Protein AF-A0AAD6KJC5-F1 (afdb_monomer_lite)

Radius of gyration: 27.55 Å; chains: 1; bounding box: 88×58×64 Å

Foldseek 3Di:
DPDDPPQVVLLVVLLVCLVVVPLDVVSLVSLLVNQDDPDPVVNVVSLVVQVVSLLVSVLVVLVVCLPPDLVVNLSNLVSSLSSCVSSVVPVSNLLSLLLSLLLLCLCCVVPVVSDDALVSLQVSLVVCVVVLVLVVSLVSLVVSLVRLVVVCVVPVDDDDPVVSVVSNVSSVVSNVSSVVSVVCPDPVNVVVVVVVVVVVVVVVVVVVDDDDDPPPVVVVVVVVVVVVVVVVVVVVVVVVVDDDDDDDDDPVCVVVVSVVVSSVSSVVSSCVSVVVVVVVVVVVPDDD

Organism: NCBI:txid889485

Structure (mmCIF, N/CA/C/O backbone):
data_AF-A0AAD6KJC5-F1
#
_entry.id   AF-A0AAD6KJC5-F1
#
loop_
_atom_site.group_PDB
_atom_site.id
_atom_site.type_symbol
_atom_site.label_atom_id
_atom_site.label_alt_id
_atom_site.label_comp_id
_atom_site.label_asym_id
_atom_site.label_entity_id
_atom_site.label_seq_id
_atom_site.pdbx_PDB_ins_code
_atom_site.Cartn_x
_atom_site.Cartn_y
_atom_site.Cartn_z
_atom_site.occupancy
_atom_site.B_iso_or_equiv
_atom_site.auth_seq_id
_atom_site.auth_comp_id
_atom_site.auth_asym_id
_atom_site.auth_atom_id
_atom_site.pdbx_PDB_model_num
ATOM 1 N N . MET A 1 1 ? -19.603 -17.326 31.327 1.00 36.34 1 MET A N 1
ATOM 2 C CA . MET A 1 1 ? -19.628 -15.862 31.530 1.00 36.34 1 MET A CA 1
ATOM 3 C C . MET A 1 1 ? -18.194 -15.392 31.780 1.00 36.34 1 MET A C 1
ATOM 5 O O . MET A 1 1 ? -17.791 -15.340 32.928 1.00 36.34 1 MET A O 1
ATOM 9 N N . ALA A 1 2 ? -17.387 -15.189 30.730 1.00 36.47 2 ALA A N 1
ATOM 10 C CA . ALA A 1 2 ? -15.992 -14.718 30.832 1.00 36.47 2 ALA A CA 1
ATOM 11 C C . ALA A 1 2 ? -15.474 -14.293 29.440 1.00 36.47 2 ALA A C 1
ATOM 13 O O . ALA A 1 2 ? -14.607 -14.944 28.875 1.00 36.47 2 ALA A O 1
ATOM 14 N N . GLY A 1 3 ? -16.097 -13.290 28.813 1.00 43.09 3 GLY A N 1
ATOM 15 C CA . GLY A 1 3 ? -15.740 -12.900 27.439 1.00 43.09 3 GLY A CA 1
ATOM 16 C C . GLY A 1 3 ? -15.732 -11.403 27.144 1.00 43.09 3 GLY A C 1
ATOM 17 O O . GLY A 1 3 ? -15.444 -11.034 26.013 1.00 43.09 3 GLY A O 1
ATOM 18 N N . GLU A 1 4 ? -16.045 -10.542 28.116 1.00 46.78 4 GLU A N 1
ATOM 19 C CA . GLU A 1 4 ? -16.241 -9.102 27.868 1.00 46.78 4 GLU A CA 1
ATOM 20 C C . GLU A 1 4 ? -15.144 -8.205 28.470 1.00 46.78 4 GLU A C 1
ATOM 22 O O . GLU A 1 4 ? -15.098 -7.018 28.168 1.00 46.78 4 GLU A O 1
ATOM 27 N N . THR A 1 5 ? -14.214 -8.742 29.269 1.00 51.62 5 THR A N 1
ATOM 28 C CA . THR A 1 5 ? -13.199 -7.938 29.983 1.00 51.62 5 THR A CA 1
ATOM 29 C C . THR A 1 5 ? -11.812 -7.902 29.327 1.00 51.62 5 THR A C 1
ATOM 31 O O . THR A 1 5 ? -10.994 -7.064 29.702 1.00 51.62 5 THR A O 1
ATOM 34 N N . GLU A 1 6 ? -11.518 -8.758 28.344 1.00 60.38 6 GLU A N 1
ATOM 35 C CA . GLU A 1 6 ? -10.166 -8.865 27.760 1.00 60.38 6 GLU A CA 1
ATOM 36 C C . GLU A 1 6 ? -9.879 -7.830 26.660 1.00 60.38 6 GLU A C 1
ATOM 38 O O . GLU A 1 6 ? -8.737 -7.390 26.498 1.00 60.38 6 GLU A O 1
ATOM 43 N N . THR A 1 7 ? -10.902 -7.384 25.927 1.00 67.38 7 THR A N 1
ATOM 44 C CA . THR A 1 7 ? -10.718 -6.517 24.752 1.00 67.38 7 THR A CA 1
ATOM 45 C C . THR A 1 7 ? -10.216 -5.105 25.089 1.00 67.38 7 THR A C 1
ATOM 47 O O . THR A 1 7 ? -9.280 -4.654 24.423 1.00 67.38 7 THR A O 1
ATOM 50 N N . PRO A 1 8 ? -10.695 -4.394 26.138 1.00 76.19 8 PRO A N 1
ATOM 51 C CA . PRO A 1 8 ? -10.215 -3.039 26.425 1.00 76.19 8 PRO A CA 1
ATOM 52 C C . PRO A 1 8 ? -8.765 -3.037 26.928 1.00 76.19 8 PRO A C 1
ATOM 54 O O . PRO A 1 8 ? -7.990 -2.125 26.619 1.00 76.19 8 PRO A O 1
ATOM 57 N N . HIS A 1 9 ? -8.374 -4.080 27.671 1.00 82.75 9 HIS A N 1
ATOM 58 C CA . HIS A 1 9 ? -7.018 -4.215 28.191 1.00 82.75 9 HIS A CA 1
ATOM 59 C C . HIS A 1 9 ? -6.004 -4.460 27.066 1.00 82.75 9 HIS A C 1
ATOM 61 O O . HIS A 1 9 ? -4.971 -3.788 27.028 1.00 82.75 9 HIS A O 1
ATOM 67 N N . GLN A 1 10 ? -6.323 -5.337 26.107 1.00 86.31 10 GLN A N 1
ATOM 68 C CA . GLN A 1 10 ? -5.461 -5.601 24.951 1.00 86.31 10 GLN A CA 1
ATOM 69 C C . GLN A 1 10 ? -5.308 -4.373 24.036 1.00 86.31 10 GLN A C 1
ATOM 71 O O . GLN A 1 10 ? -4.209 -4.121 23.541 1.00 86.31 10 GLN A O 1
ATOM 76 N N . ILE A 1 11 ? -6.358 -3.555 23.858 1.00 88.62 11 ILE A N 1
ATOM 77 C CA . ILE A 1 11 ? -6.269 -2.306 23.076 1.00 88.62 11 ILE A CA 1
ATOM 78 C C . ILE A 1 11 ? -5.303 -1.328 23.748 1.00 88.62 11 ILE A C 1
ATOM 80 O O . ILE A 1 11 ? -4.441 -0.749 23.083 1.00 88.62 11 ILE A O 1
ATOM 84 N N . SER A 1 12 ? -5.431 -1.146 25.066 1.00 91.12 12 SER A N 1
ATOM 85 C CA . SER A 1 12 ? -4.533 -0.285 25.843 1.00 91.12 12 SER A CA 1
ATOM 86 C C . SER A 1 12 ? -3.086 -0.784 25.783 1.00 91.12 12 SER A C 1
ATOM 88 O O . SER A 1 12 ? -2.164 -0.001 25.540 1.00 91.12 12 SER A O 1
ATOM 90 N N . LEU A 1 13 ? -2.892 -2.101 25.905 1.00 93.44 13 LEU A N 1
ATOM 91 C CA . LEU A 1 13 ? -1.585 -2.737 25.782 1.00 93.44 13 LEU A CA 1
ATOM 92 C C . LEU A 1 13 ? -0.967 -2.480 24.404 1.00 93.44 13 LEU A C 1
ATOM 94 O O . LEU A 1 13 ? 0.166 -2.008 24.334 1.00 93.44 13 LEU A O 1
ATOM 98 N N . PHE A 1 14 ? -1.707 -2.721 23.318 1.00 94.56 14 PHE A N 1
ATOM 99 C CA . PHE A 1 14 ? -1.227 -2.458 21.962 1.00 94.56 14 PHE A CA 1
ATOM 100 C C . PHE A 1 14 ? -0.828 -0.991 21.782 1.00 94.56 14 PHE A C 1
ATOM 102 O O . PHE A 1 14 ? 0.282 -0.702 21.337 1.00 94.56 14 PHE A O 1
ATOM 109 N N . ARG A 1 15 ? -1.693 -0.050 22.186 1.00 94.69 15 ARG A N 1
ATOM 110 C CA . ARG A 1 15 ? -1.398 1.390 22.103 1.00 94.69 15 ARG A CA 1
ATOM 111 C C . ARG A 1 15 ? -0.111 1.742 22.847 1.00 94.69 15 ARG A C 1
ATOM 113 O O . ARG A 1 15 ? 0.749 2.408 22.277 1.00 94.69 15 ARG A O 1
ATOM 120 N N . SER A 1 16 ? 0.056 1.228 24.064 1.00 95.25 16 SER A N 1
ATOM 121 C CA . SER A 1 16 ? 1.270 1.417 24.863 1.00 95.25 16 SER A CA 1
ATOM 122 C C . SER A 1 16 ? 2.527 0.894 24.156 1.00 95.25 16 SER A C 1
ATOM 124 O O . SER A 1 16 ? 3.545 1.587 24.119 1.00 95.25 16 SER A O 1
ATOM 126 N N . GLN A 1 17 ? 2.467 -0.278 23.512 1.00 95.44 17 GLN A N 1
ATOM 127 C CA . GLN A 1 17 ? 3.599 -0.824 22.748 1.00 95.44 17 GLN A CA 1
ATOM 128 C C . GLN A 1 17 ? 4.007 0.101 21.588 1.00 95.44 17 GLN A C 1
ATOM 130 O O . GLN A 1 17 ? 5.191 0.392 21.409 1.00 95.44 17 GLN A O 1
ATOM 135 N N . ILE A 1 18 ? 3.041 0.638 20.834 1.00 96.12 18 ILE A N 1
ATOM 136 C CA . ILE A 1 18 ? 3.337 1.557 19.722 1.00 96.12 18 ILE A CA 1
ATOM 137 C C . ILE A 1 18 ? 3.916 2.882 20.240 1.00 96.12 18 ILE A C 1
ATOM 139 O O . ILE A 1 18 ? 4.930 3.368 19.723 1.00 96.12 18 ILE A O 1
ATOM 143 N N . THR A 1 19 ? 3.324 3.449 21.294 1.00 93.94 19 THR A N 1
ATOM 144 C CA . THR A 1 19 ? 3.803 4.693 21.913 1.00 93.94 19 THR A CA 1
ATOM 145 C C . THR A 1 19 ? 5.211 4.532 22.494 1.00 93.94 19 THR A C 1
ATOM 147 O O . THR A 1 19 ? 6.042 5.423 22.355 1.00 93.94 19 THR A O 1
ATOM 150 N N . THR A 1 20 ? 5.537 3.361 23.043 1.00 94.06 20 THR A N 1
ATOM 151 C CA . THR A 1 20 ? 6.885 3.028 23.544 1.00 94.06 20 THR A CA 1
ATOM 152 C C . THR A 1 20 ? 7.853 2.541 22.459 1.00 94.06 20 THR A C 1
ATOM 154 O O . THR A 1 20 ? 8.971 2.128 22.767 1.00 94.06 20 THR A O 1
ATOM 157 N N . ARG A 1 21 ? 7.469 2.643 21.177 1.00 94.31 21 ARG A N 1
ATOM 158 C CA . ARG A 1 21 ? 8.300 2.331 19.998 1.00 94.31 21 ARG A CA 1
ATOM 159 C C . ARG A 1 21 ? 8.707 0.856 19.890 1.00 94.31 21 ARG A C 1
ATOM 161 O O . ARG A 1 21 ? 9.760 0.537 19.334 1.00 94.31 21 ARG A O 1
ATOM 168 N N . ARG A 1 22 ? 7.867 -0.052 20.391 1.00 94.62 22 ARG A N 1
ATOM 169 C CA . ARG A 1 22 ? 8.062 -1.503 20.291 1.00 94.62 22 ARG A CA 1
ATOM 170 C C . ARG A 1 22 ? 7.398 -2.054 19.030 1.00 94.62 22 ARG A C 1
ATOM 172 O O . ARG A 1 22 ? 6.215 -2.389 19.009 1.00 94.62 22 ARG A O 1
ATOM 179 N N . PHE A 1 23 ? 8.194 -2.125 17.966 1.00 94.94 23 PHE A N 1
ATOM 180 C CA . PHE A 1 23 ? 7.787 -2.581 16.633 1.00 94.94 23 PHE A CA 1
ATOM 181 C C . PHE A 1 23 ? 8.284 -4.009 16.369 1.00 94.94 23 PHE A C 1
ATOM 183 O O . PHE A 1 23 ? 9.282 -4.210 15.681 1.00 94.94 23 PHE A O 1
ATOM 190 N N . ASN A 1 24 ? 7.617 -4.996 16.957 1.00 94.12 24 ASN A N 1
ATOM 191 C CA . ASN A 1 24 ? 7.985 -6.412 16.894 1.00 94.12 24 ASN A CA 1
ATOM 192 C C . ASN A 1 24 ? 6.771 -7.298 16.572 1.00 94.12 24 ASN A C 1
ATOM 194 O O . ASN A 1 24 ? 5.644 -6.811 16.444 1.00 94.12 24 ASN A O 1
ATOM 198 N N . ASP A 1 25 ? 7.012 -8.597 16.404 1.00 94.56 25 ASP A N 1
ATOM 199 C CA . ASP A 1 25 ? 5.961 -9.561 16.075 1.00 94.56 25 ASP A CA 1
ATOM 200 C C . ASP A 1 25 ? 4.959 -9.737 17.219 1.00 94.56 25 ASP A C 1
ATOM 202 O O . ASP A 1 25 ? 3.771 -9.900 16.956 1.00 94.56 25 ASP A O 1
ATOM 206 N N . GLU A 1 26 ? 5.387 -9.598 18.475 1.00 94.62 26 GLU A N 1
ATOM 207 C CA . GLU A 1 26 ? 4.497 -9.652 19.638 1.00 94.62 26 GLU A CA 1
ATOM 208 C C . GLU A 1 26 ? 3.439 -8.539 19.584 1.00 94.62 26 GLU A C 1
ATOM 210 O O . GLU A 1 26 ? 2.253 -8.790 19.796 1.00 94.62 26 GLU A O 1
ATOM 215 N N . SER A 1 27 ? 3.830 -7.313 19.219 1.00 94.88 27 SER A N 1
ATOM 216 C CA . SER A 1 27 ? 2.882 -6.212 19.007 1.00 94.88 27 SER A CA 1
ATOM 217 C C . SER A 1 27 ? 1.885 -6.501 17.878 1.00 94.88 27 SER A C 1
ATOM 219 O O . SER A 1 27 ? 0.726 -6.097 17.969 1.00 94.88 27 SER A O 1
ATOM 221 N N . LEU A 1 28 ? 2.303 -7.201 16.816 1.00 95.50 28 LEU A N 1
ATOM 222 C CA . LEU A 1 28 ? 1.402 -7.599 15.729 1.00 95.50 28 LEU A CA 1
ATOM 223 C C . LEU A 1 28 ? 0.447 -8.715 16.157 1.00 95.50 28 LEU A C 1
ATOM 225 O O . LEU A 1 28 ? -0.724 -8.656 15.803 1.00 95.50 28 LEU A O 1
ATOM 229 N N . GLN A 1 29 ? 0.905 -9.675 16.958 1.00 93.94 29 GLN A N 1
ATOM 230 C CA . GLN A 1 29 ? 0.054 -10.735 17.504 1.00 93.94 29 GLN A CA 1
ATOM 231 C C . GLN A 1 29 ? -1.034 -10.175 18.425 1.00 93.94 29 GLN A C 1
ATOM 233 O O . GLN A 1 29 ? -2.182 -10.604 18.341 1.00 93.94 29 GLN A O 1
ATOM 238 N N . ILE A 1 30 ? -0.710 -9.166 19.246 1.00 92.56 30 ILE A N 1
ATOM 239 C CA . ILE A 1 30 ? -1.722 -8.447 20.038 1.00 92.56 30 ILE A CA 1
ATOM 240 C C . ILE A 1 30 ? -2.740 -7.782 19.104 1.00 92.56 30 ILE A C 1
ATOM 242 O O . ILE A 1 30 ? -3.941 -7.814 19.356 1.00 92.56 30 ILE A O 1
ATOM 246 N N . LEU A 1 31 ? -2.289 -7.183 17.999 1.00 93.12 31 LEU A N 1
ATOM 247 C CA . LEU A 1 31 ? -3.212 -6.601 17.031 1.00 93.12 31 LEU A CA 1
ATOM 248 C C . LEU A 1 31 ? -4.093 -7.661 16.352 1.00 93.12 31 LEU A C 1
ATOM 250 O O . LEU A 1 31 ? -5.271 -7.411 16.121 1.00 93.12 31 LEU A O 1
ATOM 254 N N . GLU A 1 32 ? -3.550 -8.831 16.033 1.00 91.50 32 GLU A N 1
ATOM 255 C CA . GLU A 1 32 ? -4.306 -9.948 15.462 1.00 91.50 32 GLU A CA 1
ATOM 256 C C . GLU A 1 32 ? -5.366 -10.469 16.437 1.00 91.50 32 GLU A C 1
ATOM 258 O O . GLU A 1 32 ? -6.521 -10.625 16.034 1.00 91.50 32 GLU A O 1
ATOM 263 N N . SER A 1 33 ? -5.021 -10.660 17.718 1.00 89.25 33 SER A N 1
ATOM 264 C CA . SER A 1 33 ? -5.976 -11.100 18.746 1.00 89.25 33 SER A CA 1
ATOM 265 C C . SER A 1 33 ? -7.108 -10.095 18.926 1.00 89.25 33 SER A C 1
ATOM 267 O O . SER A 1 33 ? -8.271 -10.483 19.035 1.00 89.25 33 SER A O 1
ATOM 269 N N . LEU A 1 34 ? -6.784 -8.801 18.850 1.00 86.38 34 LEU A N 1
ATOM 270 C CA . LEU A 1 34 ? -7.764 -7.724 18.882 1.00 86.38 34 LEU A CA 1
ATOM 271 C C . LEU A 1 34 ? -8.739 -7.751 17.717 1.00 86.38 34 LEU A C 1
ATOM 273 O O . LEU A 1 34 ? -9.760 -7.098 17.823 1.00 86.38 34 LEU A O 1
ATOM 277 N N . LEU A 1 35 ? -8.457 -8.431 16.605 1.00 83.94 35 LEU A N 1
ATOM 278 C CA . LEU A 1 35 ? -9.330 -8.437 15.427 1.00 83.94 35 LEU A CA 1
ATOM 279 C C . LEU A 1 35 ? -10.285 -9.641 15.390 1.00 83.94 35 LEU A C 1
ATOM 281 O O . LEU A 1 35 ? -11.159 -9.689 14.513 1.00 83.94 35 LEU A O 1
ATOM 285 N N . VAL A 1 36 ? -10.161 -10.567 16.348 1.00 81.12 36 VAL A N 1
ATOM 286 C CA . VAL A 1 36 ? -11.032 -11.736 16.524 1.00 81.12 36 VAL A CA 1
ATOM 287 C C . VAL A 1 36 ? -12.264 -11.332 17.340 1.00 81.12 36 VAL A C 1
ATOM 289 O O . VAL A 1 36 ? -12.280 -11.411 18.565 1.00 81.12 36 VAL A O 1
ATOM 292 N N . PHE A 1 37 ? -13.322 -10.889 16.659 1.00 69.25 37 PHE A N 1
ATOM 293 C CA . PHE A 1 37 ? -14.568 -10.459 17.303 1.00 69.25 37 PHE A CA 1
ATOM 294 C C . PHE A 1 37 ? -15.740 -11.387 16.995 1.00 69.25 37 PHE A C 1
ATOM 296 O O . PHE A 1 37 ? -15.844 -11.931 15.897 1.00 69.25 37 PHE A O 1
ATOM 303 N N . LYS A 1 38 ? -16.661 -11.501 17.960 1.00 64.81 38 LYS A N 1
ATOM 304 C CA . LYS A 1 38 ? -17.954 -12.184 17.786 1.00 64.81 38 LYS A CA 1
ATOM 305 C C . LYS A 1 38 ? -19.050 -11.262 17.242 1.00 64.81 38 LYS A C 1
ATOM 307 O O . LYS A 1 38 ? -19.949 -11.742 16.562 1.00 64.81 38 LYS A O 1
ATOM 312 N N . ASP A 1 39 ? -18.975 -9.961 17.529 1.00 79.50 39 ASP A N 1
ATOM 313 C CA . ASP A 1 39 ? -19.947 -8.957 17.090 1.00 79.50 39 ASP A CA 1
ATOM 314 C C . ASP A 1 39 ? -19.355 -8.033 16.011 1.00 79.50 39 ASP A C 1
ATOM 316 O O . ASP A 1 39 ? -18.264 -7.480 16.149 1.00 79.50 39 ASP A O 1
ATOM 320 N N . VAL A 1 40 ? -20.101 -7.859 14.920 1.00 76.19 40 VAL A N 1
ATOM 321 C CA . VAL A 1 40 ? -19.648 -7.131 13.724 1.00 76.19 40 VAL A CA 1
ATOM 322 C C . VAL A 1 40 ? -19.605 -5.619 13.965 1.00 76.19 40 VAL A C 1
ATOM 324 O O . VAL A 1 40 ? -18.763 -4.923 13.392 1.00 76.19 40 VAL A O 1
ATOM 327 N N . LYS A 1 41 ? -20.492 -5.085 14.815 1.00 79.50 41 LYS A N 1
ATOM 328 C CA . LYS A 1 41 ? -20.592 -3.637 15.046 1.00 79.50 41 LYS A CA 1
ATOM 329 C C . LYS A 1 41 ? -19.426 -3.126 15.894 1.00 79.50 41 LYS A C 1
ATOM 331 O O . LYS A 1 41 ? -18.733 -2.200 15.472 1.00 79.50 41 LYS A O 1
ATOM 336 N N . SER A 1 42 ? -19.163 -3.776 17.024 1.00 78.12 42 SER A N 1
ATOM 337 C CA . SER A 1 42 ? -18.003 -3.503 17.886 1.00 78.12 42 SER A CA 1
ATOM 338 C C . SER A 1 42 ? -16.670 -3.736 17.164 1.00 78.12 42 SER A C 1
ATOM 340 O O . SER A 1 42 ? -15.719 -2.975 17.361 1.00 78.12 42 SER A O 1
ATOM 342 N N . GLN A 1 43 ? -16.605 -4.715 16.253 1.00 81.00 43 GLN A N 1
ATOM 343 C CA . GLN A 1 43 ? -15.442 -4.923 15.388 1.00 81.00 43 GLN A CA 1
ATOM 344 C C . GLN A 1 43 ? -15.179 -3.731 14.462 1.00 81.00 43 GLN A C 1
ATOM 346 O O . GLN A 1 43 ? -14.034 -3.295 14.323 1.00 81.00 43 GLN A O 1
ATOM 351 N N . ALA A 1 44 ? -16.214 -3.224 13.789 1.00 84.12 44 ALA A N 1
ATOM 352 C CA . ALA A 1 44 ? -16.070 -2.114 12.853 1.00 84.12 44 ALA A CA 1
ATOM 353 C C . ALA A 1 44 ? -15.617 -0.827 13.561 1.00 84.12 44 ALA A C 1
ATOM 355 O O . ALA A 1 44 ? -14.732 -0.131 13.058 1.00 84.12 44 ALA A O 1
ATOM 356 N N . GLU A 1 45 ? -16.178 -0.550 14.739 1.00 86.38 45 GLU A N 1
ATOM 357 C CA . GLU A 1 45 ? -15.800 0.587 15.582 1.00 86.38 45 GLU A CA 1
ATOM 358 C C . GLU A 1 45 ? -14.347 0.468 16.058 1.00 86.38 45 GLU A C 1
ATOM 360 O O . GLU A 1 45 ? -13.530 1.346 15.778 1.00 86.38 45 GLU A O 1
ATOM 365 N N . THR A 1 46 ? -13.971 -0.681 16.628 1.00 85.75 46 THR A N 1
ATOM 366 C CA . THR A 1 46 ? -12.597 -0.911 17.101 1.00 85.75 46 THR A CA 1
ATOM 367 C C . THR A 1 46 ? -11.572 -0.804 15.969 1.00 85.75 46 THR A C 1
ATOM 369 O O . THR A 1 46 ? -10.512 -0.195 16.134 1.00 85.75 46 THR A O 1
ATOM 372 N N . ARG A 1 47 ? -11.878 -1.347 14.782 1.00 89.12 47 ARG A N 1
ATOM 373 C CA . ARG A 1 47 ? -11.017 -1.204 13.595 1.00 89.12 47 ARG A CA 1
ATOM 374 C C . ARG A 1 47 ? -10.868 0.251 13.172 1.00 89.12 47 ARG A C 1
ATOM 376 O O . ARG A 1 47 ? -9.764 0.657 12.814 1.00 89.12 47 ARG A O 1
ATOM 383 N N . SER A 1 48 ? -11.950 1.026 13.199 1.00 90.06 48 SER A N 1
ATOM 384 C CA . SER A 1 48 ? -11.916 2.454 12.872 1.00 90.06 48 SER A CA 1
ATOM 385 C C . SER A 1 48 ? -11.008 3.222 13.836 1.00 90.06 48 SER A C 1
ATOM 387 O O . SER A 1 48 ? -10.131 3.969 13.393 1.00 90.06 48 SER A O 1
ATOM 389 N N . ASP A 1 49 ? -11.142 2.968 15.136 1.00 90.75 49 ASP A N 1
ATOM 390 C CA . ASP A 1 49 ? -10.347 3.621 16.176 1.00 90.75 49 ASP A CA 1
ATOM 391 C C . ASP A 1 49 ? -8.862 3.265 16.083 1.00 90.75 49 ASP A C 1
ATOM 393 O O . ASP A 1 49 ? -7.995 4.141 16.132 1.00 90.75 49 ASP A O 1
ATOM 397 N N . LEU A 1 50 ? -8.545 1.979 15.903 1.00 92.50 50 LEU A N 1
ATOM 398 C CA . LEU A 1 50 ? -7.168 1.515 15.717 1.00 92.50 50 LEU A CA 1
ATOM 399 C C . LEU A 1 50 ? -6.554 2.078 14.434 1.00 92.50 50 LEU A C 1
ATOM 401 O O . LEU A 1 50 ? -5.392 2.485 14.430 1.00 92.50 50 LEU A O 1
ATOM 405 N N . LYS A 1 51 ? -7.333 2.157 13.353 1.00 93.00 51 LYS A N 1
ATOM 406 C CA . LYS A 1 51 ? -6.905 2.759 12.089 1.00 93.00 51 LYS A CA 1
ATOM 407 C C . LYS A 1 51 ? -6.560 4.235 12.262 1.00 93.00 51 LYS A C 1
ATOM 409 O O . LYS A 1 51 ? -5.515 4.671 11.778 1.00 93.00 51 LYS A O 1
ATOM 414 N N . GLN A 1 52 ? -7.407 5.002 12.946 1.00 92.12 52 GLN A N 1
ATOM 415 C CA . GLN 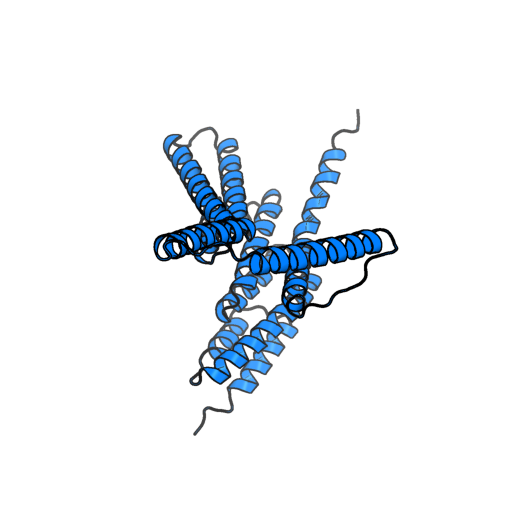A 1 52 ? -7.143 6.413 13.223 1.00 92.12 52 GLN A CA 1
ATOM 416 C C . GLN A 1 52 ? -5.905 6.585 14.107 1.00 92.12 52 GLN A C 1
ATOM 418 O O . GLN A 1 52 ? -5.031 7.388 13.776 1.00 92.12 52 GLN A O 1
ATOM 423 N N . PHE A 1 53 ? -5.797 5.790 15.173 1.00 94.06 53 PHE A N 1
ATOM 424 C CA . PHE A 1 53 ? -4.639 5.787 16.060 1.00 94.06 53 PHE A CA 1
ATOM 425 C C . PHE A 1 53 ? -3.339 5.507 15.296 1.00 94.06 53 PHE A C 1
ATOM 427 O O . PHE A 1 53 ? -2.420 6.317 15.349 1.00 94.06 53 PHE A O 1
ATOM 434 N N . LEU A 1 54 ? -3.267 4.420 14.520 1.00 94.50 54 LEU A N 1
ATOM 435 C CA . LEU A 1 54 ? -2.052 4.076 13.779 1.00 94.50 54 LEU A CA 1
ATOM 436 C C . LEU A 1 54 ? -1.692 5.118 12.723 1.00 94.50 54 LEU A C 1
ATOM 438 O O . LEU A 1 54 ? -0.514 5.422 12.550 1.00 94.50 54 LEU A O 1
ATOM 442 N N . ARG A 1 55 ? -2.674 5.690 12.017 1.00 92.50 55 ARG A N 1
ATOM 443 C CA . ARG A 1 55 ? -2.420 6.782 11.062 1.00 92.50 55 ARG A CA 1
ATOM 444 C C . ARG A 1 55 ? -1.794 7.994 11.744 1.00 92.50 55 ARG A C 1
ATOM 446 O O . ARG A 1 55 ? -0.869 8.577 11.190 1.00 92.50 55 ARG A O 1
ATOM 453 N N . PHE A 1 56 ? -2.282 8.359 12.926 1.00 90.50 56 PHE A N 1
ATOM 454 C CA . PHE A 1 56 ? -1.746 9.479 13.692 1.00 90.50 56 PHE A CA 1
ATOM 455 C C . PHE A 1 56 ? -0.352 9.168 14.250 1.00 90.50 56 PHE A C 1
ATOM 457 O O . PHE A 1 56 ? 0.601 9.902 13.996 1.00 90.50 56 PHE A O 1
ATOM 464 N N . GLU A 1 57 ? -0.212 8.044 14.946 1.00 91.94 57 GLU A N 1
ATOM 465 C CA . GLU A 1 57 ? 1.018 7.683 15.649 1.00 91.94 57 GLU A CA 1
ATOM 466 C C . GLU A 1 57 ? 2.169 7.405 14.673 1.00 91.94 57 GLU A C 1
ATOM 468 O O . GLU A 1 57 ? 3.300 7.844 14.889 1.00 91.94 57 GLU A O 1
ATOM 473 N N . SER A 1 58 ? 1.877 6.756 13.538 1.00 91.12 58 SER A N 1
ATOM 474 C CA . SER A 1 58 ? 2.877 6.522 12.491 1.00 91.12 58 SER A CA 1
ATOM 475 C C . SER A 1 58 ? 3.462 7.822 11.939 1.00 91.12 58 SER A C 1
ATOM 477 O O . SER A 1 58 ? 4.650 7.858 11.635 1.00 91.12 58 SER A O 1
ATOM 479 N N . LEU A 1 59 ? 2.696 8.919 11.875 1.00 86.94 59 LEU A N 1
ATOM 480 C CA . LEU A 1 59 ? 3.233 10.214 11.444 1.00 86.94 59 LEU A CA 1
ATOM 481 C C . LEU A 1 59 ? 4.280 10.768 12.405 1.00 86.94 59 LEU A C 1
ATOM 483 O O . LEU A 1 59 ? 5.318 11.240 11.937 1.00 86.94 59 LEU A O 1
ATOM 487 N N . SER A 1 60 ? 4.032 10.695 13.716 1.00 88.38 60 SER A N 1
ATOM 488 C CA . SER A 1 60 ? 5.021 11.098 14.728 1.00 88.38 60 SER A CA 1
ATOM 489 C C . SER A 1 60 ? 6.276 10.237 14.615 1.00 88.38 60 SER A C 1
ATOM 491 O O . SER A 1 60 ? 7.387 10.744 14.463 1.00 88.38 60 SER A O 1
ATOM 493 N N . ILE A 1 61 ? 6.092 8.917 14.566 1.00 90.19 61 ILE A N 1
ATOM 494 C CA . ILE A 1 61 ? 7.192 7.956 14.481 1.00 90.19 61 ILE A CA 1
ATOM 495 C C . ILE A 1 61 ? 8.031 8.198 13.229 1.00 90.19 61 ILE A C 1
ATOM 497 O O . ILE A 1 61 ? 9.257 8.247 13.301 1.00 90.19 61 ILE A O 1
ATOM 501 N N . PHE A 1 62 ? 7.403 8.391 12.071 1.00 86.69 62 PHE A N 1
ATOM 502 C CA . PHE A 1 62 ? 8.146 8.592 10.836 1.00 86.69 62 PHE A CA 1
ATOM 503 C C . PHE A 1 62 ? 8.988 9.880 10.869 1.00 86.69 62 PHE A C 1
ATOM 505 O O . PHE A 1 62 ? 10.087 9.899 10.311 1.00 86.69 62 PHE A O 1
ATOM 512 N N . GLN A 1 63 ? 8.558 10.917 11.594 1.00 84.94 63 GLN A N 1
ATOM 513 C CA . GLN A 1 63 ? 9.376 12.112 11.831 1.00 84.94 63 GLN A CA 1
ATOM 514 C C . GLN A 1 63 ? 10.576 11.832 12.747 1.00 84.94 63 GLN A C 1
ATOM 516 O O . GLN A 1 63 ? 11.687 12.288 12.463 1.00 84.94 63 GLN A O 1
ATOM 521 N N . GLU A 1 64 ? 10.379 11.046 13.804 1.00 87.81 64 GLU A N 1
ATOM 522 C CA . GLU A 1 64 ? 11.414 10.696 14.786 1.00 87.81 64 GLU A CA 1
ATOM 523 C C . GLU A 1 64 ? 12.518 9.812 14.190 1.00 87.81 64 GLU A C 1
ATOM 525 O O . GLU A 1 64 ? 13.706 9.992 14.467 1.00 87.81 64 GLU A O 1
ATOM 530 N N . ILE A 1 65 ? 12.160 8.866 13.318 1.00 85.88 65 ILE A N 1
ATOM 531 C CA . ILE A 1 65 ? 13.116 7.883 12.790 1.00 85.88 65 ILE A CA 1
ATOM 532 C C . ILE A 1 65 ? 14.056 8.460 11.726 1.00 85.88 65 ILE A C 1
ATOM 534 O O . ILE A 1 65 ? 14.871 7.721 11.174 1.00 85.88 65 ILE A O 1
ATOM 538 N N . LYS A 1 66 ? 13.995 9.766 11.428 1.00 81.75 66 LYS A N 1
ATOM 539 C CA . LYS A 1 66 ? 14.826 10.432 10.410 1.00 81.75 66 LYS A CA 1
ATOM 540 C C . LYS A 1 66 ? 16.320 10.131 10.572 1.00 81.75 66 LYS A C 1
ATOM 542 O O . LYS A 1 66 ? 17.007 9.954 9.564 1.00 81.75 66 LYS A O 1
ATOM 547 N N . TYR A 1 67 ? 16.804 10.020 11.806 1.00 82.19 67 TYR A N 1
ATOM 548 C CA . TYR A 1 67 ? 18.218 9.781 12.119 1.00 82.19 67 TYR A CA 1
ATOM 549 C C . TYR A 1 67 ? 18.565 8.305 12.379 1.00 82.19 67 TYR A C 1
ATOM 551 O O . TYR A 1 67 ? 19.722 7.988 12.626 1.00 82.19 67 TYR A O 1
ATOM 559 N N . LYS A 1 68 ? 17.594 7.386 12.283 1.00 89.44 68 LYS A N 1
ATOM 560 C CA . LYS A 1 68 ? 17.848 5.941 12.384 1.00 89.44 68 LYS A CA 1
ATOM 561 C C . LYS A 1 68 ? 18.558 5.391 11.143 1.00 89.44 68 LYS A C 1
ATOM 563 O O . LYS A 1 68 ? 18.532 6.003 10.063 1.00 89.44 68 LYS A O 1
ATOM 568 N N . THR A 1 69 ? 19.156 4.208 11.294 1.00 90.69 69 THR A N 1
ATOM 569 C CA . THR A 1 69 ? 19.808 3.492 10.188 1.00 90.69 69 THR A CA 1
ATOM 570 C C . THR A 1 69 ? 18.797 3.096 9.108 1.00 90.69 69 THR A C 1
ATOM 572 O O . THR A 1 69 ? 17.584 3.084 9.332 1.00 90.69 69 THR A O 1
ATOM 575 N N . VAL A 1 70 ? 19.291 2.774 7.909 1.00 89.56 70 VAL A N 1
ATOM 576 C CA . VAL A 1 70 ? 18.444 2.342 6.785 1.00 89.56 70 VAL A CA 1
ATOM 577 C C . VAL A 1 70 ? 17.641 1.087 7.149 1.00 89.56 70 VAL A C 1
ATOM 579 O O . VAL A 1 70 ? 16.424 1.082 6.982 1.00 89.56 70 VAL A O 1
ATOM 582 N N . TYR A 1 71 ? 18.289 0.083 7.743 1.00 91.69 71 TYR A N 1
ATOM 583 C CA . TYR A 1 71 ? 17.646 -1.157 8.189 1.00 91.69 71 TYR A CA 1
ATOM 584 C C . TYR A 1 71 ? 16.585 -0.929 9.268 1.00 91.69 71 TYR A C 1
ATOM 586 O O . TYR A 1 71 ? 15.490 -1.477 9.180 1.00 91.69 71 TYR A O 1
ATOM 594 N N . GLN A 1 72 ? 16.858 -0.061 10.247 1.00 92.25 72 GLN A N 1
ATOM 595 C CA . GLN A 1 72 ? 15.872 0.283 11.274 1.00 92.25 72 GLN A CA 1
ATOM 596 C C . GLN A 1 72 ? 14.650 0.980 10.672 1.00 92.25 72 GLN A C 1
ATOM 598 O O . GLN A 1 72 ? 13.521 0.650 11.022 1.00 92.25 72 GLN A O 1
ATOM 603 N N . LYS A 1 73 ? 14.848 1.918 9.737 1.00 92.12 73 LYS A N 1
ATOM 604 C CA . LYS A 1 73 ? 13.735 2.567 9.026 1.00 92.12 73 LYS A CA 1
ATOM 605 C C . LYS A 1 73 ? 12.891 1.550 8.263 1.00 92.12 73 LYS A C 1
ATOM 607 O O . LYS A 1 73 ? 11.669 1.609 8.335 1.00 92.12 73 LYS A O 1
ATOM 612 N N . LEU A 1 74 ? 13.536 0.613 7.568 1.00 92.88 74 LEU A N 1
ATOM 613 C CA . LEU A 1 74 ? 12.854 -0.436 6.811 1.00 92.88 74 LEU A CA 1
ATOM 614 C C . LEU A 1 74 ? 12.080 -1.403 7.707 1.00 92.88 74 LEU A C 1
ATOM 616 O O . LEU A 1 74 ? 10.934 -1.706 7.394 1.00 92.88 74 LEU A O 1
ATOM 620 N N . SER A 1 75 ? 12.652 -1.821 8.837 1.00 94.19 75 SER A N 1
ATOM 621 C CA . SER A 1 75 ? 11.967 -2.661 9.826 1.00 94.19 75 SER A CA 1
ATOM 622 C C . SER A 1 75 ? 10.712 -1.971 10.382 1.00 94.19 75 SER A C 1
ATOM 624 O O . SER A 1 75 ? 9.637 -2.568 10.408 1.00 94.19 75 SER A O 1
ATOM 626 N N . ILE A 1 76 ? 10.800 -0.677 10.712 1.00 94.38 76 ILE A N 1
ATOM 627 C CA . ILE A 1 76 ? 9.648 0.109 11.185 1.00 94.38 76 ILE A CA 1
ATOM 628 C C . ILE A 1 76 ? 8.587 0.253 10.084 1.00 94.38 76 ILE A C 1
ATOM 630 O O . ILE A 1 76 ? 7.401 0.056 10.340 1.00 94.38 76 ILE A O 1
ATOM 634 N N . LEU A 1 77 ? 8.988 0.549 8.842 1.00 93.50 77 LEU A N 1
ATOM 635 C CA . LEU A 1 77 ? 8.063 0.586 7.704 1.00 93.50 77 LEU A CA 1
ATOM 636 C C . LEU A 1 77 ? 7.366 -0.768 7.502 1.00 93.50 77 LEU A C 1
ATOM 638 O O . LEU A 1 77 ? 6.149 -0.804 7.334 1.00 93.50 77 LEU A O 1
ATOM 642 N N . GLN A 1 78 ? 8.109 -1.875 7.558 1.00 94.81 78 GLN A N 1
ATOM 643 C CA . GLN A 1 78 ? 7.574 -3.228 7.399 1.00 94.81 78 GLN A CA 1
ATOM 644 C C . GLN A 1 78 ? 6.571 -3.581 8.501 1.00 94.81 78 GLN A C 1
ATOM 646 O O . GLN A 1 78 ? 5.520 -4.156 8.205 1.00 94.81 78 GLN A O 1
ATOM 651 N N . PHE A 1 79 ? 6.855 -3.194 9.746 1.00 97.25 79 PHE A N 1
ATOM 652 C CA . PHE A 1 79 ? 5.918 -3.329 10.857 1.00 97.25 79 PHE A CA 1
ATOM 653 C C . PHE A 1 79 ? 4.592 -2.621 10.550 1.00 97.25 79 PHE A C 1
ATOM 655 O O . PHE A 1 79 ? 3.532 -3.245 10.596 1.00 97.25 79 PHE A O 1
ATOM 662 N N . PHE A 1 80 ? 4.635 -1.344 10.153 1.00 96.06 80 PHE A N 1
ATOM 663 C CA . PHE A 1 80 ? 3.413 -0.593 9.852 1.00 96.06 80 PHE A CA 1
ATOM 664 C C . PHE A 1 80 ? 2.676 -1.120 8.620 1.00 96.06 80 PHE A C 1
ATOM 666 O O . PHE A 1 80 ? 1.448 -1.154 8.622 1.00 96.06 80 PHE A O 1
ATOM 673 N N . VAL A 1 81 ? 3.389 -1.590 7.592 1.00 95.56 81 VAL A N 1
ATOM 674 C CA . VAL A 1 81 ? 2.772 -2.274 6.445 1.00 95.56 81 VAL A CA 1
ATOM 675 C C . VAL A 1 81 ? 1.934 -3.466 6.913 1.00 95.56 81 VAL A C 1
ATOM 677 O O . VAL A 1 81 ? 0.789 -3.607 6.481 1.00 95.56 81 VAL A O 1
ATOM 680 N N . ARG A 1 82 ? 2.477 -4.305 7.805 1.00 97.19 82 ARG A N 1
ATOM 681 C CA . ARG A 1 82 ? 1.754 -5.458 8.364 1.00 97.19 82 ARG A CA 1
ATOM 682 C C . ARG A 1 82 ? 0.586 -5.009 9.238 1.00 97.19 82 ARG A C 1
ATOM 684 O O . ARG A 1 82 ? -0.525 -5.481 9.029 1.00 97.19 82 ARG A O 1
ATOM 691 N N . ALA A 1 83 ? 0.792 -4.038 10.125 1.00 96.81 83 ALA A N 1
ATOM 692 C CA . ALA A 1 83 ? -0.263 -3.522 10.996 1.00 96.81 83 ALA A CA 1
ATOM 693 C C . ALA A 1 83 ? -1.456 -2.941 10.208 1.00 96.81 83 ALA A C 1
ATOM 695 O O . ALA A 1 83 ? -2.611 -3.266 10.485 1.00 96.81 83 ALA A O 1
ATOM 696 N N . PHE A 1 84 ? -1.201 -2.131 9.174 1.00 95.62 84 PHE A N 1
ATOM 697 C CA . PHE A 1 84 ? -2.270 -1.593 8.328 1.00 95.62 84 PHE A CA 1
ATOM 698 C C . PHE A 1 84 ? -2.945 -2.666 7.472 1.00 95.62 84 PHE A C 1
ATOM 700 O O . PHE A 1 84 ? -4.146 -2.559 7.224 1.00 95.62 84 PHE A O 1
ATOM 707 N N . ALA A 1 85 ? -2.215 -3.698 7.037 1.00 94.25 85 ALA A N 1
ATOM 708 C CA . ALA A 1 85 ? -2.819 -4.840 6.357 1.00 94.25 85 ALA A CA 1
ATOM 709 C C . ALA A 1 85 ? -3.800 -5.583 7.279 1.00 94.25 85 ALA A C 1
ATOM 711 O O . ALA A 1 85 ? -4.927 -5.843 6.866 1.00 94.25 85 ALA A O 1
ATOM 712 N N . LEU A 1 86 ? -3.408 -5.841 8.531 1.00 94.19 86 LEU A N 1
ATOM 713 C CA . LEU A 1 86 ? -4.236 -6.530 9.526 1.00 94.19 86 LEU A CA 1
ATOM 714 C C . LEU A 1 86 ? -5.541 -5.780 9.826 1.00 94.19 86 LEU A C 1
ATOM 716 O O . LEU A 1 86 ? -6.618 -6.371 9.814 1.00 94.19 86 LEU A O 1
ATOM 720 N N . ILE A 1 87 ? -5.476 -4.461 10.025 1.00 93.06 87 ILE A N 1
ATOM 721 C CA . ILE A 1 87 ? -6.669 -3.639 10.315 1.00 93.06 87 ILE A CA 1
ATOM 722 C C . ILE A 1 87 ? -7.524 -3.376 9.057 1.00 93.06 87 ILE A C 1
ATOM 724 O O . ILE A 1 87 ? -8.635 -2.851 9.152 1.00 93.06 87 ILE A O 1
ATOM 728 N N . GLY A 1 88 ? -7.049 -3.750 7.866 1.00 91.12 88 GLY A N 1
ATOM 729 C CA . GLY A 1 88 ? -7.759 -3.509 6.608 1.00 91.12 88 GLY A CA 1
ATOM 730 C C . GLY A 1 88 ? -7.672 -2.056 6.129 1.00 91.12 88 GLY A C 1
ATOM 731 O O . GLY A 1 88 ? -8.555 -1.558 5.429 1.00 91.12 88 GLY A O 1
ATOM 732 N N . ASP A 1 89 ? -6.613 -1.332 6.498 1.00 92.25 89 ASP A N 1
ATOM 733 C CA . ASP A 1 89 ? -6.318 -0.017 5.934 1.00 92.25 89 ASP A CA 1
ATOM 734 C C . ASP A 1 89 ? -5.478 -0.127 4.657 1.00 92.25 89 ASP A C 1
ATOM 736 O O . ASP A 1 89 ? -4.287 0.192 4.630 1.00 92.25 89 ASP A O 1
ATOM 740 N N . THR A 1 90 ? -6.129 -0.562 3.577 1.00 90.31 90 THR A N 1
ATOM 741 C CA . THR A 1 90 ? -5.501 -0.800 2.270 1.00 90.31 90 THR A CA 1
ATOM 742 C C . THR A 1 90 ? -4.728 0.414 1.751 1.00 90.31 90 THR A C 1
ATOM 744 O O . THR A 1 90 ? -3.628 0.256 1.230 1.00 90.31 90 THR A O 1
ATOM 747 N N . GLU A 1 91 ? -5.252 1.632 1.936 1.00 88.19 91 GLU A N 1
ATOM 748 C CA . GLU A 1 91 ? -4.599 2.859 1.462 1.00 88.19 91 GLU A CA 1
ATOM 749 C C . GLU A 1 91 ? -3.243 3.078 2.155 1.00 88.19 91 GLU A C 1
ATOM 751 O O . GLU A 1 91 ? -2.227 3.199 1.474 1.00 88.19 91 GLU A O 1
ATOM 756 N N . SER A 1 92 ? -3.207 3.068 3.494 1.00 90.06 92 SER A N 1
ATOM 757 C CA . SER A 1 92 ? -1.968 3.252 4.270 1.00 90.06 92 SER A CA 1
ATOM 758 C C . SER A 1 92 ? -0.992 2.083 4.099 1.00 90.06 92 SER A C 1
ATOM 760 O O . SER A 1 92 ? 0.221 2.278 4.081 1.00 90.06 92 SER A O 1
ATOM 762 N N . CYS A 1 93 ? -1.500 0.860 3.934 1.00 93.56 93 CYS A N 1
ATOM 763 C CA . CYS A 1 93 ? -0.671 -0.312 3.659 1.00 93.56 93 CYS A CA 1
ATOM 764 C C . CYS A 1 93 ? 0.063 -0.173 2.317 1.00 93.56 93 CYS A C 1
ATOM 766 O O . CYS A 1 93 ? 1.291 -0.277 2.258 1.00 93.56 93 CYS A O 1
ATOM 768 N N . LEU A 1 94 ? -0.673 0.109 1.237 1.00 90.00 94 LEU A N 1
ATOM 769 C CA . LEU A 1 94 ? -0.096 0.290 -0.096 1.00 90.00 94 LEU A CA 1
ATOM 770 C C . LEU A 1 94 ? 0.822 1.518 -0.149 1.00 90.00 94 LEU A C 1
ATOM 772 O O . LEU A 1 94 ? 1.852 1.473 -0.820 1.00 90.00 94 LEU A O 1
ATOM 776 N N . ALA A 1 95 ? 0.506 2.568 0.616 1.00 88.25 95 ALA A N 1
ATOM 777 C CA . ALA A 1 95 ? 1.371 3.728 0.806 1.00 88.25 95 ALA A CA 1
ATOM 778 C C . ALA A 1 95 ? 2.774 3.359 1.239 1.00 88.25 95 ALA A C 1
ATOM 780 O O . ALA A 1 95 ? 3.764 3.703 0.594 1.00 88.25 95 ALA A O 1
ATOM 781 N N . LEU A 1 96 ? 2.841 2.641 2.352 1.00 91.81 96 LEU A N 1
ATOM 782 C CA . LEU A 1 96 ? 4.098 2.322 2.988 1.00 91.81 96 LEU A CA 1
ATOM 783 C C . LEU A 1 96 ? 4.862 1.271 2.204 1.00 91.81 96 LEU A C 1
ATOM 785 O O . LEU A 1 96 ? 6.083 1.354 2.141 1.00 91.81 96 LEU A O 1
ATOM 789 N N . LYS A 1 97 ? 4.167 0.341 1.537 1.00 93.69 97 LYS A N 1
ATOM 790 C CA . LYS A 1 97 ? 4.803 -0.577 0.584 1.00 93.69 97 LYS A CA 1
ATOM 791 C C . LYS A 1 97 ? 5.488 0.187 -0.548 1.00 93.69 97 LYS A C 1
ATOM 793 O O . LYS A 1 97 ? 6.657 -0.071 -0.821 1.00 93.69 97 LYS A O 1
ATOM 798 N N . TYR A 1 98 ? 4.798 1.148 -1.165 1.00 91.31 98 TYR A N 1
ATOM 799 C CA . TYR A 1 98 ? 5.377 1.969 -2.230 1.00 91.31 98 TYR A CA 1
ATOM 800 C C . TYR A 1 98 ? 6.598 2.759 -1.744 1.00 91.31 98 TYR A C 1
ATOM 802 O O . TYR A 1 98 ? 7.648 2.740 -2.383 1.00 91.31 98 TYR A O 1
ATOM 810 N N . GLU A 1 99 ? 6.485 3.414 -0.590 1.00 87.94 99 GLU A N 1
ATOM 811 C CA . GLU A 1 99 ? 7.570 4.220 -0.025 1.00 87.94 99 GLU A CA 1
ATOM 812 C C . GLU A 1 99 ? 8.758 3.366 0.445 1.00 87.94 99 GLU A C 1
ATOM 814 O O . GLU A 1 99 ? 9.903 3.762 0.248 1.00 87.94 99 GLU A O 1
ATOM 819 N N . ALA A 1 100 ? 8.528 2.163 0.979 1.00 91.81 100 ALA A N 1
ATOM 820 C CA . ALA A 1 100 ? 9.597 1.225 1.320 1.00 91.81 100 ALA A CA 1
ATOM 821 C C . ALA A 1 100 ? 10.355 0.738 0.073 1.00 91.81 100 ALA A C 1
ATOM 823 O O . ALA A 1 100 ? 11.587 0.690 0.090 1.00 91.81 100 ALA A O 1
ATOM 824 N N . LEU A 1 101 ? 9.640 0.430 -1.018 1.00 92.62 101 LEU A N 1
ATOM 825 C CA . LEU A 1 101 ? 10.253 0.073 -2.302 1.00 92.62 101 LEU A CA 1
ATOM 826 C C . LEU A 1 101 ? 11.055 1.247 -2.878 1.00 92.62 101 LEU A C 1
ATOM 828 O O . LEU A 1 101 ? 12.196 1.064 -3.293 1.00 92.62 101 LEU A O 1
ATOM 832 N N . LEU A 1 102 ? 10.512 2.468 -2.847 1.00 90.12 102 LEU A N 1
ATOM 833 C CA . LEU A 1 102 ? 11.246 3.665 -3.267 1.00 90.12 102 LEU A CA 1
ATOM 834 C C . LEU A 1 102 ? 12.498 3.901 -2.421 1.00 90.12 102 LEU A C 1
ATOM 836 O O . LEU A 1 102 ? 13.556 4.217 -2.960 1.00 90.12 102 LEU A O 1
ATOM 840 N N . PHE A 1 103 ? 12.386 3.771 -1.101 1.00 88.31 103 PHE A N 1
ATOM 841 C CA . PHE A 1 103 ? 13.501 4.002 -0.193 1.00 88.31 103 PHE A CA 1
ATOM 842 C C . PHE A 1 103 ? 14.632 2.997 -0.434 1.00 88.31 103 PHE A C 1
ATOM 844 O O . PHE A 1 103 ? 15.793 3.399 -0.505 1.00 88.31 103 PHE A O 1
ATOM 851 N N . ARG A 1 104 ? 14.295 1.718 -0.645 1.00 91.81 104 ARG A N 1
ATOM 852 C CA . ARG A 1 104 ? 15.244 0.673 -1.053 1.00 91.81 104 ARG A CA 1
ATOM 853 C C . ARG A 1 104 ? 15.884 0.961 -2.414 1.00 91.81 104 ARG A C 1
ATOM 855 O O . ARG A 1 104 ? 17.105 0.980 -2.488 1.00 91.81 104 ARG A O 1
ATOM 862 N N . ASP A 1 105 ? 15.098 1.297 -3.442 1.00 87.88 105 ASP A N 1
ATOM 863 C CA . ASP A 1 105 ? 15.587 1.655 -4.795 1.00 87.88 105 ASP A CA 1
ATOM 864 C C . ASP A 1 105 ? 16.558 2.851 -4.767 1.00 87.88 105 ASP A C 1
ATOM 866 O O . ASP A 1 105 ? 17.529 2.911 -5.514 1.00 87.88 105 ASP A O 1
ATOM 870 N N . VAL A 1 106 ? 16.338 3.814 -3.867 1.00 86.88 106 VAL A N 1
ATOM 871 C CA . VAL A 1 106 ? 17.262 4.943 -3.683 1.00 86.88 106 VAL A CA 1
ATOM 872 C C . VAL A 1 106 ? 18.531 4.526 -2.938 1.00 86.88 106 VAL A C 1
ATOM 874 O O . VAL A 1 106 ? 19.606 5.045 -3.231 1.00 86.88 106 VAL A O 1
ATOM 877 N N . LYS A 1 107 ? 18.427 3.630 -1.952 1.00 88.25 107 LYS A N 1
ATOM 878 C CA . LYS A 1 107 ? 19.563 3.195 -1.125 1.00 88.25 107 LYS A CA 1
ATOM 879 C C . LYS A 1 107 ? 20.381 2.066 -1.738 1.00 88.25 107 LYS A C 1
ATOM 881 O O . LYS A 1 107 ? 21.527 1.884 -1.327 1.00 88.25 107 LYS A O 1
ATOM 886 N N . SER A 1 108 ? 19.862 1.395 -2.760 1.00 86.69 108 SER A N 1
ATOM 887 C CA . SER A 1 108 ? 20.574 0.336 -3.468 1.00 86.69 108 SER A CA 1
ATOM 888 C C . SER A 1 108 ? 21.859 0.818 -4.142 1.00 86.69 108 SER A C 1
ATOM 890 O O . SER A 1 108 ? 22.763 0.026 -4.360 1.00 86.69 108 SER A O 1
ATOM 892 N N . THR A 1 109 ? 21.991 2.121 -4.423 1.00 83.75 109 THR A N 1
ATOM 893 C CA . THR A 1 109 ? 23.238 2.692 -4.962 1.00 83.75 109 THR A CA 1
ATOM 894 C C . THR A 1 109 ? 24.398 2.646 -3.970 1.00 83.75 109 THR A C 1
ATOM 896 O O . THR A 1 109 ? 25.547 2.701 -4.387 1.00 83.75 109 THR A O 1
ATOM 899 N N . SER A 1 110 ? 24.106 2.621 -2.666 1.00 85.62 110 SER A N 1
ATOM 900 C CA . SER A 1 110 ? 25.109 2.536 -1.595 1.00 85.62 110 SER A CA 1
ATOM 901 C C . SER A 1 110 ? 25.215 1.142 -0.977 1.00 85.62 110 SER A C 1
ATOM 903 O O . SER A 1 110 ? 26.227 0.838 -0.360 1.00 85.62 110 SER A O 1
ATOM 905 N N . ASP A 1 111 ? 24.173 0.320 -1.103 1.00 86.81 111 ASP A N 1
ATOM 906 C CA . ASP A 1 111 ? 24.094 -1.004 -0.490 1.00 86.81 111 ASP A CA 1
ATOM 907 C C . ASP A 1 111 ? 23.284 -1.947 -1.388 1.00 86.81 111 ASP A C 1
ATOM 909 O O . ASP A 1 111 ? 22.056 -1.863 -1.461 1.00 86.81 111 ASP A O 1
ATOM 913 N N . GLN A 1 112 ? 23.978 -2.861 -2.066 1.00 87.25 112 GLN A N 1
ATOM 914 C CA . GLN A 1 112 ? 23.372 -3.773 -3.036 1.00 87.25 112 GLN A CA 1
ATOM 915 C C . GLN A 1 112 ? 22.344 -4.725 -2.403 1.00 87.25 112 GLN A C 1
ATOM 917 O O . GLN A 1 112 ? 21.435 -5.179 -3.096 1.00 87.25 112 GLN A O 1
ATOM 922 N N . SER A 1 113 ? 22.420 -4.994 -1.094 1.00 88.75 113 SER A N 1
ATOM 923 C CA . SER A 1 113 ? 21.426 -5.828 -0.398 1.00 88.75 113 SER A CA 1
ATOM 924 C C . SER A 1 113 ? 20.021 -5.208 -0.407 1.00 88.75 113 SER A C 1
ATOM 926 O O . SER A 1 113 ? 19.017 -5.907 -0.274 1.00 88.75 113 SER A O 1
ATOM 928 N N . LEU A 1 114 ? 19.934 -3.892 -0.625 1.00 90.44 114 LEU A N 1
ATOM 929 C CA . LEU A 1 114 ? 18.684 -3.143 -0.718 1.00 90.44 114 LEU A CA 1
ATOM 930 C C . LEU A 1 114 ? 18.137 -3.075 -2.144 1.00 90.44 114 LEU A C 1
ATOM 932 O O . LEU A 1 114 ? 17.149 -2.381 -2.376 1.00 90.44 114 LEU A O 1
ATOM 936 N N . HIS A 1 115 ? 18.753 -3.775 -3.097 1.00 91.19 115 HIS A N 1
ATOM 937 C CA . HIS A 1 115 ? 18.294 -3.832 -4.477 1.00 91.19 115 HIS A CA 1
ATOM 938 C C . HIS A 1 115 ? 16.807 -4.204 -4.563 1.00 91.19 115 HIS A C 1
ATOM 940 O O . HIS A 1 115 ? 16.343 -5.125 -3.890 1.00 91.19 115 HIS A O 1
ATOM 946 N N . VAL A 1 116 ? 16.060 -3.473 -5.396 1.00 92.06 116 VAL A N 1
ATOM 947 C CA . VAL A 1 116 ? 14.645 -3.738 -5.685 1.00 92.06 116 VAL A CA 1
ATOM 948 C C . VAL A 1 116 ? 14.535 -4.237 -7.112 1.00 92.06 116 VAL A C 1
ATOM 950 O O . VAL A 1 116 ? 14.811 -3.506 -8.066 1.00 92.06 116 VAL A O 1
ATOM 953 N N . SER A 1 117 ? 14.125 -5.492 -7.258 1.00 92.25 117 SER A N 1
ATOM 954 C CA . SER A 1 117 ? 13.970 -6.117 -8.566 1.00 92.25 117 SER A CA 1
ATOM 955 C C . SER A 1 117 ? 12.790 -5.535 -9.353 1.00 92.25 117 SER A C 1
ATOM 957 O O . SER A 1 117 ? 11.828 -5.003 -8.793 1.00 92.25 117 SER A O 1
ATOM 959 N N . TYR A 1 118 ? 12.829 -5.678 -10.681 1.00 93.38 118 TYR A N 1
ATOM 960 C CA . TYR A 1 118 ? 11.681 -5.327 -11.520 1.00 93.38 118 TYR A CA 1
ATOM 961 C C . TYR A 1 118 ? 10.442 -6.175 -11.175 1.00 93.38 118 TYR A C 1
ATOM 963 O O . TYR A 1 118 ? 9.328 -5.663 -11.242 1.00 93.38 118 TYR A O 1
ATOM 971 N N . LEU A 1 119 ? 10.633 -7.439 -10.764 1.00 93.94 119 LEU A N 1
ATOM 972 C CA . LEU A 1 119 ? 9.557 -8.346 -10.353 1.00 93.94 119 LEU A CA 1
ATOM 973 C C . LEU A 1 119 ? 8.843 -7.847 -9.097 1.00 93.94 119 LEU A C 1
ATOM 975 O O . LEU A 1 119 ? 7.618 -7.884 -9.041 1.00 93.94 119 LEU A O 1
ATOM 979 N N . GLU A 1 120 ? 9.578 -7.329 -8.110 1.00 95.50 120 GLU A N 1
ATOM 980 C CA . GLU A 1 120 ? 8.971 -6.712 -6.923 1.00 95.50 120 GLU A CA 1
ATOM 981 C C . GLU A 1 120 ? 8.075 -5.527 -7.304 1.00 95.50 120 GLU A C 1
ATOM 983 O O . GLU A 1 120 ? 6.934 -5.441 -6.843 1.00 95.50 120 GLU A O 1
ATOM 988 N N . TRP A 1 121 ? 8.551 -4.647 -8.191 1.00 96.00 121 TRP A N 1
ATOM 989 C CA . TRP A 1 121 ? 7.753 -3.530 -8.699 1.00 96.00 121 TRP A CA 1
ATOM 990 C C . TRP A 1 121 ? 6.544 -3.987 -9.518 1.00 96.00 121 TRP A C 1
ATOM 992 O O . TRP A 1 121 ? 5.465 -3.412 -9.377 1.00 96.00 121 TRP A O 1
ATOM 1002 N N . LEU A 1 122 ? 6.703 -5.022 -10.345 1.00 95.44 122 LEU A N 1
ATOM 1003 C CA . LEU A 1 122 ? 5.642 -5.556 -11.194 1.00 95.44 122 LEU A CA 1
ATOM 1004 C C . LEU A 1 122 ? 4.535 -6.225 -10.368 1.00 95.44 122 LEU A C 1
ATOM 1006 O O . LEU A 1 122 ? 3.357 -5.921 -10.557 1.00 95.44 122 LEU A O 1
ATOM 1010 N N . ASN A 1 123 ? 4.906 -7.060 -9.396 1.00 96.38 123 ASN A N 1
ATOM 1011 C CA . ASN A 1 123 ? 3.969 -7.679 -8.456 1.00 96.38 123 ASN A CA 1
ATOM 1012 C C . ASN A 1 123 ? 3.217 -6.618 -7.647 1.00 96.38 123 ASN A C 1
ATOM 1014 O O . ASN A 1 123 ? 2.004 -6.714 -7.444 1.00 96.38 123 ASN A O 1
ATOM 1018 N N . PHE A 1 124 ? 3.919 -5.567 -7.218 1.00 95.81 124 PHE A N 1
ATOM 1019 C CA . PHE A 1 124 ? 3.289 -4.447 -6.532 1.00 95.81 124 PHE A CA 1
ATOM 1020 C C . PHE A 1 124 ? 2.321 -3.677 -7.444 1.00 95.81 124 PHE A C 1
ATOM 1022 O O . PHE A 1 124 ? 1.218 -3.336 -7.016 1.00 95.81 124 PHE A O 1
ATOM 1029 N N . ALA A 1 125 ? 2.685 -3.446 -8.708 1.00 95.69 125 ALA A N 1
ATOM 1030 C CA . ALA A 1 125 ? 1.828 -2.789 -9.691 1.00 95.69 125 ALA A CA 1
ATOM 1031 C C . ALA A 1 125 ? 0.548 -3.587 -9.985 1.00 95.69 125 ALA A C 1
ATOM 1033 O O . ALA A 1 125 ? -0.527 -2.993 -10.069 1.00 95.69 125 ALA A O 1
ATOM 1034 N N . GLN A 1 126 ? 0.648 -4.914 -10.104 1.00 95.62 126 GLN A N 1
ATOM 1035 C CA . GLN A 1 126 ? -0.513 -5.784 -10.301 1.00 95.62 126 GLN A CA 1
ATOM 1036 C C . GLN A 1 126 ? -1.456 -5.705 -9.094 1.00 95.62 126 GLN A C 1
ATOM 1038 O O . GLN A 1 126 ? -2.638 -5.430 -9.270 1.00 95.62 126 GLN A O 1
ATOM 1043 N N . ASN A 1 127 ? -0.922 -5.792 -7.870 1.00 93.75 127 ASN A N 1
ATOM 1044 C CA . ASN A 1 127 ? -1.719 -5.632 -6.651 1.00 93.75 127 ASN A CA 1
ATOM 1045 C C . ASN A 1 127 ? -2.415 -4.257 -6.592 1.00 93.75 127 ASN A C 1
ATOM 1047 O O . ASN A 1 127 ? -3.605 -4.164 -6.308 1.00 93.75 127 ASN A O 1
ATOM 1051 N N . LEU A 1 128 ? -1.710 -3.170 -6.928 1.00 91.25 128 LEU A N 1
ATOM 1052 C CA . LEU A 1 128 ? -2.317 -1.836 -7.007 1.00 91.25 128 LEU A CA 1
ATOM 1053 C C . LEU A 1 128 ? -3.464 -1.773 -8.021 1.00 91.25 128 LEU A C 1
ATOM 1055 O O . LEU A 1 128 ? -4.462 -1.099 -7.762 1.00 91.25 128 LEU A O 1
ATOM 1059 N N . LEU A 1 129 ? -3.318 -2.441 -9.167 1.00 91.38 129 LEU A N 1
ATOM 1060 C CA . LEU A 1 129 ? -4.351 -2.506 -10.195 1.00 91.38 129 LEU A CA 1
ATOM 1061 C C . LEU A 1 129 ? -5.584 -3.251 -9.680 1.00 91.38 129 LEU A C 1
ATOM 1063 O O . LEU A 1 129 ? -6.688 -2.723 -9.808 1.00 91.38 129 LEU A O 1
ATOM 1067 N N . ASP A 1 130 ? -5.390 -4.406 -9.045 1.00 92.12 130 ASP A N 1
ATOM 1068 C CA . ASP A 1 130 ? -6.470 -5.220 -8.472 1.00 92.12 130 ASP A CA 1
ATOM 1069 C C . ASP A 1 130 ? -7.233 -4.459 -7.372 1.00 92.12 130 ASP A C 1
ATOM 1071 O O . ASP A 1 130 ? -8.443 -4.604 -7.219 1.00 92.12 130 ASP A O 1
ATOM 1075 N N . GLN A 1 131 ? -6.536 -3.577 -6.649 1.00 88.75 131 GLN A N 1
ATOM 1076 C CA . GLN A 1 131 ? -7.095 -2.713 -5.603 1.00 88.75 131 GLN A CA 1
ATOM 1077 C C . GLN A 1 131 ? -7.644 -1.368 -6.133 1.00 88.75 131 GLN A C 1
ATOM 1079 O O . GLN A 1 131 ? -8.097 -0.532 -5.351 1.00 88.75 131 GLN A O 1
ATOM 1084 N N . GLY A 1 132 ? -7.597 -1.117 -7.446 1.00 87.94 132 GLY A N 1
ATOM 1085 C CA . GLY A 1 132 ? -8.151 0.088 -8.077 1.00 87.94 132 GLY A CA 1
ATOM 1086 C C . GLY A 1 132 ? -7.272 1.348 -8.023 1.00 87.94 132 GLY A C 1
ATOM 1087 O O . GLY A 1 132 ? -7.712 2.432 -8.411 1.00 87.94 132 GLY A O 1
ATOM 1088 N N . PHE A 1 133 ? -6.015 1.248 -7.581 1.00 87.06 133 PHE A N 1
ATOM 1089 C CA . PHE A 1 133 ? -5.066 2.367 -7.481 1.00 87.06 133 PHE A CA 1
ATOM 1090 C C . PHE A 1 133 ? -4.300 2.593 -8.795 1.00 87.06 133 PHE A C 1
ATOM 1092 O O . PHE A 1 133 ? -3.068 2.598 -8.845 1.00 87.06 133 PHE A O 1
ATOM 1099 N N . TYR A 1 134 ? -5.038 2.820 -9.882 1.00 88.31 134 TYR A N 1
ATOM 1100 C CA . TYR A 1 134 ? -4.521 2.801 -11.256 1.00 88.31 134 TYR A CA 1
ATOM 1101 C C . TYR A 1 134 ? -3.378 3.793 -11.545 1.00 88.31 134 TYR A C 1
ATOM 1103 O O . TYR A 1 134 ? -2.403 3.450 -12.219 1.00 88.31 134 TYR A O 1
ATOM 1111 N N . SER A 1 135 ? -3.446 5.018 -11.014 1.00 85.75 135 SER A N 1
ATOM 1112 C CA . SER A 1 135 ? -2.396 6.024 -11.240 1.00 85.75 135 SER A CA 1
ATOM 1113 C C . SER A 1 135 ? -1.072 5.637 -10.579 1.00 85.75 135 SER A C 1
ATOM 1115 O O . SER A 1 135 ? -0.006 5.890 -11.132 1.00 85.75 135 SER A O 1
ATOM 1117 N N . ILE A 1 136 ? -1.136 5.003 -9.405 1.00 86.06 136 ILE A N 1
ATOM 1118 C CA . ILE A 1 136 ? 0.052 4.516 -8.695 1.00 86.06 136 ILE A CA 1
ATOM 1119 C C . ILE A 1 136 ? 0.563 3.240 -9.375 1.00 86.06 136 ILE A C 1
ATOM 1121 O O . ILE A 1 136 ? 1.768 3.097 -9.558 1.00 86.06 136 ILE A O 1
ATOM 1125 N N . ALA A 1 137 ? -0.332 2.356 -9.835 1.00 89.94 137 ALA A N 1
ATOM 1126 C CA . ALA A 1 137 ? 0.042 1.164 -10.601 1.00 89.94 137 ALA A CA 1
ATOM 1127 C C . ALA A 1 137 ? 0.841 1.534 -11.863 1.00 89.94 137 ALA A C 1
ATOM 1129 O O . ALA A 1 137 ? 1.856 0.909 -12.161 1.00 89.94 137 ALA A O 1
ATOM 1130 N N . THR A 1 138 ? 0.440 2.610 -12.549 1.00 90.06 138 THR A N 1
ATOM 1131 C CA . THR A 1 138 ? 1.176 3.175 -13.694 1.00 90.06 138 THR A CA 1
ATOM 1132 C C . THR A 1 138 ? 2.609 3.563 -13.305 1.00 90.06 138 THR A C 1
ATOM 1134 O O . THR A 1 138 ? 3.553 3.170 -13.986 1.00 90.06 138 THR A O 1
ATOM 1137 N N . GLN A 1 139 ? 2.791 4.269 -12.182 1.00 90.62 139 GLN A N 1
ATOM 1138 C CA . GLN A 1 139 ? 4.121 4.663 -11.690 1.00 90.62 139 GLN A CA 1
ATOM 1139 C C . GLN A 1 139 ? 4.973 3.453 -11.282 1.00 90.62 139 GLN A C 1
ATOM 1141 O O . GLN A 1 139 ? 6.168 3.411 -11.565 1.00 90.62 139 GLN A O 1
ATOM 1146 N N . ALA A 1 140 ? 4.369 2.447 -10.648 1.00 92.50 140 ALA A N 1
ATOM 1147 C CA . ALA A 1 140 ? 5.057 1.210 -10.291 1.00 92.50 140 ALA A CA 1
ATOM 1148 C C . ALA A 1 140 ? 5.515 0.429 -11.540 1.00 92.50 140 ALA A C 1
ATOM 1150 O O . ALA A 1 140 ? 6.628 -0.091 -11.553 1.00 92.50 140 ALA A O 1
ATOM 1151 N N . CYS A 1 141 ? 4.727 0.424 -12.624 1.00 95.06 141 CYS A N 1
ATOM 1152 C CA . CYS A 1 141 ? 5.151 -0.147 -13.910 1.00 95.06 141 CYS A CA 1
ATOM 1153 C C . CYS A 1 141 ? 6.349 0.607 -14.512 1.00 95.06 141 CYS A C 1
ATOM 1155 O O . CYS A 1 141 ? 7.266 -0.012 -15.045 1.00 95.06 141 CYS A O 1
ATOM 1157 N N . GLU A 1 142 ? 6.374 1.939 -14.413 1.00 93.56 142 GLU A N 1
ATOM 1158 C CA . GLU A 1 142 ? 7.520 2.745 -14.864 1.00 93.56 142 GLU A CA 1
ATOM 1159 C C . GLU A 1 142 ? 8.785 2.433 -14.061 1.00 93.56 142 GLU A C 1
ATOM 1161 O O . GLU A 1 142 ? 9.871 2.326 -14.632 1.00 93.56 142 GLU A O 1
ATOM 1166 N N . LYS A 1 143 ? 8.641 2.219 -12.749 1.00 93.50 143 LYS A N 1
ATOM 1167 C CA . LYS A 1 143 ? 9.733 1.757 -11.887 1.00 93.50 143 LYS A CA 1
ATOM 1168 C C . LYS A 1 143 ? 10.220 0.360 -12.257 1.00 93.50 143 LYS A C 1
ATOM 1170 O O . LYS A 1 143 ? 11.428 0.175 -12.374 1.00 93.50 143 LYS A O 1
ATOM 1175 N N . ALA A 1 144 ? 9.310 -0.583 -12.510 1.00 94.75 144 ALA A N 1
ATOM 1176 C CA . ALA A 1 144 ? 9.661 -1.926 -12.970 1.00 94.75 144 ALA A CA 1
ATOM 1177 C C . ALA A 1 144 ? 10.482 -1.875 -14.267 1.00 94.75 144 ALA A C 1
ATOM 1179 O O . ALA A 1 144 ? 11.557 -2.468 -14.337 1.00 94.75 144 ALA A O 1
ATOM 1180 N N . LEU A 1 145 ? 10.022 -1.101 -15.257 1.00 93.50 145 LEU A N 1
ATOM 1181 C CA . LEU A 1 145 ? 10.716 -0.948 -16.536 1.00 93.50 145 LEU A CA 1
ATOM 1182 C C . LEU A 1 145 ? 12.114 -0.338 -16.358 1.00 93.50 145 LEU A C 1
ATOM 1184 O O . LEU A 1 145 ? 13.079 -0.838 -16.931 1.00 93.50 145 LEU A O 1
ATOM 1188 N N . ALA A 1 146 ? 12.239 0.701 -15.528 1.00 90.38 146 ALA A N 1
ATOM 1189 C CA . ALA A 1 146 ? 13.525 1.329 -15.242 1.00 90.38 146 ALA A CA 1
ATOM 1190 C C . ALA A 1 146 ? 14.496 0.381 -14.513 1.00 90.38 146 ALA A C 1
ATOM 1192 O O . ALA A 1 146 ? 15.688 0.387 -14.812 1.00 90.38 146 ALA A O 1
ATOM 1193 N N . CYS A 1 147 ? 14.014 -0.439 -13.570 1.00 88.44 147 CYS A N 1
ATOM 1194 C CA . CYS A 1 147 ? 14.833 -1.464 -12.915 1.00 88.44 147 CYS A CA 1
ATOM 1195 C C . CYS A 1 147 ? 15.308 -2.530 -13.907 1.00 88.44 147 CYS A C 1
ATOM 1197 O O . CYS A 1 147 ? 16.471 -2.919 -13.866 1.00 88.44 147 CYS A O 1
ATOM 1199 N N . PHE A 1 148 ? 14.428 -2.971 -14.808 1.00 87.12 148 PHE A N 1
ATOM 1200 C CA . PHE A 1 148 ? 14.758 -3.970 -15.821 1.00 87.12 148 PHE A CA 1
ATOM 1201 C C . PHE A 1 148 ? 15.847 -3.469 -16.780 1.00 87.12 148 PHE A C 1
ATOM 1203 O O . PHE A 1 148 ? 16.882 -4.106 -16.940 1.00 87.12 148 PHE A O 1
ATOM 1210 N N . GLN A 1 149 ? 15.680 -2.258 -17.315 1.00 84.88 149 GLN A N 1
ATOM 1211 C CA . GLN A 1 149 ? 16.637 -1.656 -18.249 1.00 84.88 149 GLN A CA 1
ATOM 1212 C C . GLN A 1 149 ? 18.018 -1.405 -17.628 1.00 84.88 149 GLN A C 1
ATOM 1214 O O . GLN A 1 149 ? 19.032 -1.539 -18.306 1.00 84.88 149 GLN A O 1
ATOM 1219 N N . LYS A 1 150 ? 18.089 -1.063 -16.332 1.00 78.38 150 LYS A N 1
ATOM 1220 C CA . LYS A 1 150 ? 19.375 -0.935 -15.621 1.00 78.38 150 LYS A CA 1
ATOM 1221 C C . LYS A 1 150 ? 20.142 -2.259 -15.564 1.00 78.38 150 LYS A C 1
ATOM 1223 O O . LYS A 1 150 ? 21.369 -2.230 -15.580 1.00 78.38 150 LYS A O 1
ATOM 1228 N N . LYS A 1 151 ? 19.433 -3.390 -15.482 1.00 70.06 151 LYS A N 1
ATOM 1229 C CA . LYS A 1 151 ? 20.036 -4.727 -15.453 1.00 70.06 151 LYS A CA 1
ATOM 1230 C C . LYS A 1 151 ? 20.618 -5.101 -16.818 1.00 70.06 151 LYS A C 1
ATOM 1232 O O . LYS A 1 151 ? 21.760 -5.534 -16.871 1.00 70.06 151 LYS A O 1
ATOM 1237 N N . ASP A 1 152 ? 19.893 -4.835 -17.905 1.00 58.91 152 ASP A N 1
ATOM 1238 C CA . ASP A 1 152 ? 20.363 -5.120 -19.272 1.00 58.91 152 ASP A CA 1
ATOM 1239 C C . ASP A 1 152 ? 21.662 -4.376 -19.632 1.00 58.91 152 ASP A C 1
ATOM 1241 O O . ASP A 1 152 ? 22.516 -4.917 -20.330 1.00 58.91 152 ASP A O 1
ATOM 1245 N N . VAL A 1 153 ? 21.849 -3.150 -19.128 1.00 60.34 153 VAL A N 1
ATOM 1246 C CA . VAL A 1 153 ? 23.095 -2.385 -19.333 1.00 60.34 153 VAL A CA 1
ATOM 1247 C C . VAL A 1 153 ? 24.269 -2.978 -18.540 1.00 60.34 153 VAL A C 1
ATOM 1249 O O . VAL A 1 153 ? 25.411 -2.889 -18.987 1.00 60.34 153 VAL A O 1
ATOM 1252 N N . ALA A 1 154 ? 24.007 -3.582 -17.376 1.00 58.84 154 ALA A N 1
ATOM 1253 C CA . ALA A 1 154 ? 25.033 -4.188 -16.527 1.00 58.84 154 ALA A CA 1
ATOM 1254 C C . ALA A 1 154 ? 25.418 -5.616 -16.972 1.00 58.84 154 ALA A C 1
ATOM 1256 O O . ALA A 1 154 ? 26.591 -5.973 -16.903 1.00 58.84 154 ALA A O 1
ATOM 1257 N N . ASP A 1 155 ? 24.456 -6.395 -17.480 1.00 56.28 155 ASP A N 1
ATOM 1258 C CA . ASP A 1 155 ? 24.588 -7.816 -17.851 1.00 56.28 155 ASP A CA 1
ATOM 1259 C C . ASP A 1 155 ? 24.680 -8.042 -19.376 1.00 56.28 155 ASP A C 1
ATOM 1261 O O . ASP A 1 155 ? 24.284 -9.095 -19.881 1.00 56.28 155 ASP A O 1
ATOM 1265 N N . ALA A 1 156 ? 25.222 -7.080 -20.135 1.00 56.41 156 ALA A N 1
ATOM 1266 C CA . ALA A 1 156 ? 25.241 -7.042 -21.609 1.00 56.41 156 ALA A CA 1
ATOM 1267 C C . ALA A 1 156 ? 25.939 -8.228 -22.334 1.00 56.41 156 ALA A C 1
ATOM 1269 O O . ALA A 1 156 ? 26.223 -8.138 -23.528 1.00 56.41 156 ALA A O 1
ATOM 1270 N N . LYS A 1 157 ? 26.242 -9.339 -21.651 1.00 54.31 157 LYS A N 1
ATOM 1271 C CA . LYS A 1 157 ? 26.918 -10.518 -22.204 1.00 54.31 157 LYS A CA 1
ATOM 1272 C C . LYS A 1 157 ? 26.145 -11.844 -22.131 1.00 54.31 157 LYS A C 1
ATOM 1274 O O . LYS A 1 157 ? 26.666 -12.810 -22.680 1.00 54.31 157 LYS A O 1
ATOM 1279 N N . THR A 1 158 ? 24.944 -11.935 -21.537 1.00 54.19 158 THR A N 1
ATOM 1280 C CA . THR A 1 158 ? 24.373 -13.285 -21.267 1.00 54.19 158 THR A CA 1
ATOM 1281 C C . THR A 1 158 ? 22.839 -13.443 -21.328 1.00 54.19 158 THR A C 1
ATOM 1283 O O . THR A 1 158 ? 22.344 -14.522 -21.020 1.00 54.19 158 THR A O 1
ATOM 1286 N N . GLY A 1 159 ? 22.054 -12.424 -21.697 1.00 57.31 159 GLY A N 1
ATOM 1287 C CA . GLY A 1 159 ? 20.579 -12.501 -21.648 1.00 57.31 159 GLY A CA 1
ATOM 1288 C C . GLY A 1 159 ? 19.902 -12.973 -22.943 1.00 57.31 159 GLY A C 1
ATOM 1289 O O . GLY A 1 159 ? 20.187 -12.438 -24.015 1.00 57.31 159 GLY A O 1
ATOM 1290 N N . ASP A 1 160 ? 18.952 -13.911 -22.838 1.00 66.75 160 ASP A N 1
ATOM 1291 C CA . ASP A 1 160 ? 18.076 -14.336 -23.939 1.00 66.75 160 ASP A CA 1
ATOM 1292 C C . ASP A 1 160 ? 17.176 -13.165 -24.381 1.00 66.75 160 ASP A C 1
ATOM 1294 O O . ASP A 1 160 ? 16.193 -12.802 -23.729 1.00 66.75 160 ASP A O 1
ATOM 1298 N N . PHE A 1 161 ? 17.510 -12.550 -25.518 1.00 67.19 161 PHE A N 1
ATOM 1299 C CA . PHE A 1 161 ? 16.837 -11.358 -26.055 1.00 67.19 161 PHE A CA 1
ATOM 1300 C C . PHE A 1 161 ? 15.305 -11.509 -26.154 1.00 67.19 161 PHE A C 1
ATOM 1302 O O 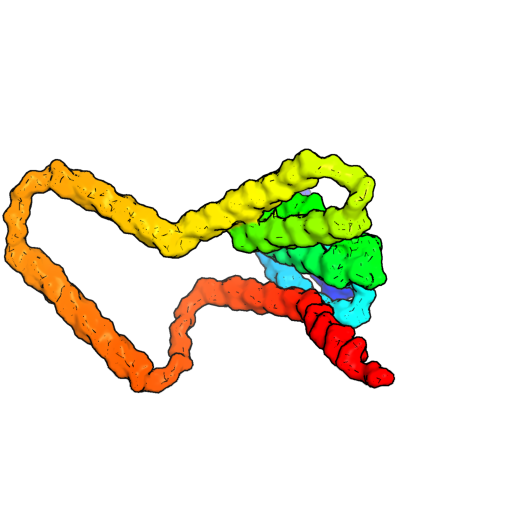. PHE A 1 161 ? 14.557 -10.551 -25.948 1.00 67.19 161 PHE A O 1
ATOM 1309 N N . ILE A 1 162 ? 14.830 -12.727 -26.434 1.00 71.44 162 ILE A N 1
ATOM 1310 C CA . ILE A 1 162 ? 13.403 -13.058 -26.549 1.00 71.44 162 ILE A CA 1
ATOM 1311 C C . ILE A 1 162 ? 12.696 -12.968 -25.191 1.00 71.44 162 ILE A C 1
ATOM 1313 O O . ILE A 1 162 ? 11.585 -12.443 -25.111 1.00 71.44 162 ILE A O 1
ATOM 1317 N N . GLU A 1 163 ? 13.319 -13.463 -24.122 1.00 78.69 163 GLU A N 1
ATOM 1318 C CA . GLU A 1 163 ? 12.741 -13.416 -22.777 1.00 78.69 163 GLU A CA 1
ATOM 1319 C C . GLU A 1 163 ? 12.673 -11.971 -22.270 1.00 78.69 163 GLU A C 1
ATOM 1321 O O . GLU A 1 163 ? 11.636 -11.529 -21.770 1.00 78.69 163 GLU A O 1
ATOM 1326 N N . ASN A 1 164 ? 13.718 -11.184 -22.533 1.00 82.00 164 ASN A N 1
ATOM 1327 C CA . ASN A 1 164 ? 13.743 -9.763 -22.197 1.00 82.00 164 ASN A CA 1
ATOM 1328 C C . ASN A 1 164 ? 12.648 -8.966 -22.923 1.00 82.00 164 ASN A C 1
ATOM 1330 O O . ASN A 1 164 ? 11.975 -8.125 -22.317 1.00 82.00 164 ASN A O 1
ATOM 1334 N N . ALA A 1 165 ? 12.415 -9.255 -24.207 1.00 84.25 165 ALA A N 1
ATOM 1335 C CA . ALA A 1 165 ? 11.341 -8.630 -24.973 1.00 84.25 165 ALA A CA 1
ATOM 1336 C C . ALA A 1 165 ? 9.953 -8.942 -24.382 1.00 84.25 165 ALA A C 1
ATOM 1338 O O . ALA A 1 165 ? 9.131 -8.031 -24.248 1.00 84.25 165 ALA A O 1
ATOM 1339 N N . ARG A 1 166 ? 9.717 -10.195 -23.963 1.00 88.38 166 ARG A N 1
ATOM 1340 C CA . ARG A 1 166 ? 8.462 -10.613 -23.312 1.00 88.38 166 ARG A CA 1
ATOM 1341 C C . ARG A 1 166 ? 8.229 -9.881 -21.994 1.00 88.38 166 ARG A C 1
ATOM 1343 O O . ARG A 1 166 ? 7.136 -9.369 -21.769 1.00 88.38 166 ARG A O 1
ATOM 1350 N N . VAL A 1 167 ? 9.257 -9.755 -21.153 1.00 89.44 167 VAL A N 1
ATOM 1351 C CA . VAL A 1 167 ? 9.150 -9.024 -19.878 1.00 89.44 167 VAL A CA 1
ATOM 1352 C C . VAL A 1 167 ? 8.783 -7.555 -20.108 1.00 89.44 167 VAL A C 1
ATOM 1354 O O . VAL A 1 167 ? 7.898 -7.015 -19.439 1.00 89.44 167 VAL A O 1
ATOM 1357 N N . ILE A 1 168 ? 9.422 -6.896 -21.078 1.00 90.75 168 ILE A N 1
ATOM 1358 C CA . ILE A 1 168 ? 9.110 -5.503 -21.429 1.00 90.75 168 ILE A CA 1
ATOM 1359 C C . ILE A 1 168 ? 7.663 -5.375 -21.921 1.00 90.75 168 ILE A C 1
ATOM 1361 O O . ILE A 1 168 ? 6.967 -4.424 -21.547 1.00 90.75 168 ILE A O 1
ATOM 1365 N N . GLU A 1 169 ? 7.205 -6.307 -22.757 1.00 92.81 169 GLU A N 1
ATOM 1366 C CA . GLU A 1 169 ? 5.828 -6.342 -23.248 1.00 92.81 169 GLU A CA 1
ATOM 1367 C C . GLU A 1 169 ? 4.822 -6.516 -22.103 1.00 92.81 169 GLU A C 1
ATOM 1369 O O . GLU A 1 169 ? 3.843 -5.770 -22.031 1.00 92.81 169 GLU A O 1
ATOM 1374 N N . ASP A 1 170 ? 5.087 -7.418 -21.158 1.00 93.00 170 ASP A N 1
ATOM 1375 C CA . ASP A 1 170 ? 4.227 -7.655 -19.999 1.00 93.00 170 ASP A CA 1
ATOM 1376 C C . ASP A 1 170 ? 4.098 -6.412 -19.105 1.00 93.00 170 ASP A C 1
ATOM 1378 O O . ASP A 1 170 ? 2.984 -6.034 -18.717 1.00 93.00 170 ASP A O 1
ATOM 1382 N N . ILE A 1 171 ? 5.214 -5.722 -18.832 1.00 94.50 171 ILE A N 1
ATOM 1383 C CA . ILE A 1 171 ? 5.218 -4.467 -18.064 1.00 94.50 171 ILE A CA 1
ATOM 1384 C C . ILE A 1 171 ? 4.397 -3.391 -18.793 1.00 94.50 171 ILE A C 1
ATOM 1386 O O . ILE A 1 171 ? 3.575 -2.707 -18.173 1.00 94.50 171 ILE A O 1
ATOM 1390 N N . LYS A 1 172 ? 4.574 -3.246 -20.114 1.00 95.25 172 LYS A N 1
ATOM 1391 C CA . LYS A 1 172 ? 3.813 -2.285 -20.932 1.00 95.25 172 LYS A CA 1
ATOM 1392 C C . LYS A 1 172 ? 2.322 -2.612 -20.946 1.00 95.25 172 LYS A C 1
ATOM 1394 O O . LYS A 1 172 ? 1.506 -1.727 -20.700 1.00 95.25 172 LYS A O 1
ATOM 1399 N N . ARG A 1 173 ? 1.957 -3.882 -21.132 1.00 95.81 173 ARG A N 1
ATOM 1400 C CA . ARG A 1 173 ? 0.562 -4.340 -21.117 1.00 95.81 173 ARG A CA 1
ATOM 1401 C C . ARG A 1 173 ? -0.109 -4.037 -19.780 1.00 95.81 173 ARG A C 1
ATOM 1403 O O . ARG A 1 173 ? -1.264 -3.611 -19.751 1.00 95.81 173 ARG A O 1
ATOM 1410 N N . LEU A 1 174 ? 0.587 -4.241 -18.658 1.00 95.44 174 LEU A N 1
ATOM 1411 C CA . LEU A 1 174 ? 0.066 -3.877 -17.339 1.00 95.44 174 LEU A CA 1
ATOM 1412 C C . LEU A 1 174 ? -0.119 -2.359 -17.199 1.00 95.44 174 LEU A C 1
ATOM 1414 O O . LEU A 1 174 ? -1.185 -1.918 -16.762 1.00 95.44 174 LEU A O 1
ATOM 1418 N N . LYS A 1 175 ? 0.873 -1.570 -17.626 1.00 96.00 175 LYS A N 1
ATOM 1419 C CA . LYS A 1 175 ? 0.801 -0.105 -17.628 1.00 96.00 175 LYS A CA 1
ATOM 1420 C C . LYS A 1 175 ? -0.392 0.401 -18.441 1.00 96.00 175 LYS A C 1
ATOM 1422 O O . LYS A 1 175 ? -1.157 1.224 -17.943 1.00 96.00 175 LYS A O 1
ATOM 1427 N N . ASP A 1 176 ? -0.600 -0.123 -19.644 1.00 94.81 176 ASP A N 1
ATOM 1428 C CA . ASP A 1 176 ? -1.703 0.282 -20.518 1.00 94.81 176 ASP A CA 1
ATOM 1429 C C . ASP A 1 176 ? -3.066 -0.048 -19.909 1.00 94.81 176 ASP A C 1
ATOM 1431 O O . ASP A 1 176 ? -3.997 0.756 -19.997 1.00 94.81 176 ASP A O 1
ATOM 1435 N N . ARG A 1 177 ? -3.193 -1.206 -19.245 1.00 93.62 177 ARG A N 1
ATOM 1436 C CA . ARG A 1 177 ? -4.402 -1.550 -18.480 1.00 93.62 177 ARG A CA 1
ATOM 1437 C C . ARG A 1 177 ? -4.653 -0.533 -17.369 1.00 93.62 177 ARG A C 1
ATOM 1439 O O . ARG A 1 177 ? -5.759 -0.006 -17.277 1.00 93.62 177 ARG A O 1
ATOM 1446 N N . ALA A 1 178 ? -3.633 -0.206 -16.577 1.00 90.56 178 ALA A N 1
ATOM 1447 C CA . ALA A 1 178 ? -3.748 0.793 -15.519 1.00 90.56 178 ALA A CA 1
ATOM 1448 C C . ALA A 1 178 ? -4.141 2.174 -16.077 1.00 90.56 178 ALA A C 1
ATOM 1450 O O . ALA A 1 178 ? -5.072 2.804 -15.576 1.00 90.56 178 ALA A O 1
ATOM 1451 N N . MET A 1 179 ? -3.507 2.627 -17.160 1.00 91.31 179 MET A N 1
ATOM 1452 C CA . MET A 1 179 ? -3.812 3.913 -17.792 1.00 91.31 179 MET A CA 1
ATOM 1453 C C . MET A 1 179 ? -5.243 3.974 -18.339 1.00 91.31 179 MET A C 1
ATOM 1455 O O . MET A 1 179 ? -5.938 4.967 -18.118 1.00 91.31 179 MET A O 1
ATOM 1459 N N . LYS A 1 180 ? -5.714 2.912 -19.004 1.00 89.75 180 LYS A N 1
ATOM 1460 C CA . LYS A 1 180 ? -7.100 2.815 -19.493 1.00 89.75 180 LYS A CA 1
ATOM 1461 C C . LYS A 1 180 ? -8.103 2.896 -18.342 1.00 89.75 180 LYS A C 1
ATOM 1463 O O . LYS A 1 180 ? -9.053 3.675 -18.420 1.00 89.75 180 LYS A O 1
ATOM 1468 N N . SER A 1 181 ? -7.867 2.161 -17.255 1.00 86.12 181 SER A N 1
ATOM 1469 C CA . SER A 1 181 ? -8.731 2.194 -16.069 1.00 86.12 181 SER A CA 1
ATOM 1470 C C . SER A 1 181 ? -8.733 3.565 -15.385 1.00 86.12 181 SER A C 1
ATOM 1472 O O . SER A 1 181 ? -9.795 4.075 -15.023 1.00 86.12 181 SER A O 1
ATOM 1474 N N . ALA A 1 182 ? -7.571 4.218 -15.278 1.00 83.31 182 ALA A N 1
ATOM 1475 C CA . ALA A 1 182 ? -7.464 5.579 -14.751 1.00 83.31 182 ALA A CA 1
ATOM 1476 C C . ALA A 1 182 ? -8.239 6.595 -15.611 1.00 83.31 182 ALA A C 1
ATOM 1478 O O . ALA A 1 182 ? -8.946 7.451 -15.077 1.00 83.31 182 ALA A O 1
ATOM 1479 N N . ALA A 1 183 ? -8.142 6.483 -16.940 1.00 81.31 183 ALA A N 1
ATOM 1480 C CA . ALA A 1 183 ? -8.842 7.358 -17.875 1.00 81.31 183 ALA A CA 1
ATOM 1481 C C . ALA A 1 183 ? -10.367 7.171 -17.809 1.00 81.31 183 ALA A C 1
ATOM 1483 O O . ALA A 1 183 ? -11.101 8.162 -17.765 1.00 81.31 183 ALA A O 1
ATOM 1484 N N . SER A 1 184 ? -10.841 5.923 -17.730 1.00 73.88 184 SER A N 1
ATOM 1485 C CA . SER A 1 184 ? -12.268 5.590 -17.616 1.00 73.88 184 SER A CA 1
ATOM 1486 C C . SER A 1 184 ? -12.901 6.101 -16.316 1.00 73.88 184 SER A C 1
ATOM 1488 O O . SER A 1 184 ? -14.074 6.462 -16.305 1.00 73.88 184 SER A O 1
ATOM 1490 N N . GLY A 1 185 ? -12.135 6.156 -15.222 1.00 65.25 185 GLY A N 1
ATOM 1491 C CA . GLY A 1 185 ? -12.587 6.687 -13.932 1.00 65.25 185 GLY A CA 1
ATOM 1492 C C . GLY A 1 185 ? -12.546 8.215 -13.814 1.00 65.25 185 GLY A C 1
ATOM 1493 O O . GLY A 1 185 ? -12.903 8.755 -12.767 1.00 65.25 185 GLY A O 1
ATOM 1494 N N . SER A 1 186 ? -12.090 8.934 -14.846 1.00 72.75 186 SER A N 1
ATOM 1495 C CA . SER A 1 186 ? -11.978 10.394 -14.790 1.00 72.75 186 SER A CA 1
ATOM 1496 C C . SER A 1 186 ? -13.350 11.076 -14.842 1.00 72.75 186 SER A C 1
ATOM 1498 O O . SER A 1 186 ? -14.256 10.632 -15.545 1.00 72.75 186 SER A O 1
ATOM 1500 N N . ILE A 1 187 ? -13.496 12.212 -14.147 1.00 67.31 187 ILE A N 1
ATOM 1501 C CA . ILE A 1 187 ? -14.737 13.014 -14.152 1.00 67.31 187 ILE A CA 1
ATOM 1502 C C . ILE A 1 187 ? -15.127 13.406 -15.584 1.00 67.31 187 ILE A C 1
ATOM 1504 O O . ILE A 1 187 ? -16.306 13.443 -15.918 1.00 67.31 187 ILE A O 1
ATOM 1508 N N . GLN A 1 188 ? -14.143 13.666 -16.445 1.00 69.56 188 GLN A N 1
ATOM 1509 C CA . GLN A 1 188 ? -14.372 13.996 -17.848 1.00 69.56 188 GLN A CA 1
ATOM 1510 C C . GLN A 1 188 ? -14.907 12.796 -18.641 1.00 69.56 188 GLN A C 1
ATOM 1512 O O . GLN A 1 188 ? -15.859 12.959 -19.403 1.00 69.56 188 GLN A O 1
ATOM 1517 N N . ALA A 1 189 ? -14.348 11.598 -18.441 1.00 69.38 189 ALA A N 1
ATOM 1518 C CA . ALA A 1 189 ? -14.855 10.376 -19.064 1.00 69.38 189 ALA A CA 1
ATOM 1519 C C . ALA A 1 189 ? -16.264 10.031 -18.563 1.00 69.38 189 ALA A C 1
ATOM 1521 O O . ALA A 1 189 ? -17.150 9.772 -19.373 1.00 69.38 189 ALA A O 1
ATOM 1522 N N . GLN A 1 190 ? -16.506 10.137 -17.254 1.00 72.88 190 GLN A N 1
ATOM 1523 C CA . GLN A 1 190 ? -17.824 9.923 -16.653 1.00 72.88 190 GLN A CA 1
ATOM 1524 C C . GLN A 1 190 ? -18.855 10.954 -17.130 1.00 72.88 190 GLN A C 1
ATOM 1526 O O . GLN A 1 190 ? -19.992 10.598 -17.427 1.00 72.88 190 GLN A O 1
ATOM 1531 N N . ALA A 1 191 ? -18.472 12.228 -17.264 1.00 72.75 191 ALA A N 1
ATOM 1532 C CA . ALA A 1 191 ? -19.340 13.266 -17.814 1.00 72.75 191 ALA A CA 1
ATOM 1533 C C . ALA A 1 191 ? -19.655 13.014 -19.294 1.00 72.75 191 ALA A C 1
ATOM 1535 O O . ALA A 1 191 ? -20.803 13.163 -19.708 1.00 72.75 191 ALA A O 1
ATOM 1536 N N . ALA A 1 192 ? -18.667 12.594 -20.089 1.00 79.00 192 ALA A N 1
ATOM 1537 C CA . ALA A 1 192 ? -18.874 12.225 -21.485 1.00 79.00 192 ALA A CA 1
ATOM 1538 C C . ALA A 1 192 ? -19.793 11.001 -21.619 1.00 79.00 192 ALA A C 1
ATOM 1540 O O . ALA A 1 192 ? -20.686 10.996 -22.464 1.00 79.00 192 ALA A O 1
ATOM 1541 N N . GLU A 1 193 ? -19.624 9.986 -20.772 1.00 79.75 193 GLU A N 1
ATOM 1542 C CA . GLU A 1 193 ? -20.486 8.804 -20.750 1.00 79.75 193 GLU A CA 1
ATOM 1543 C C . GLU A 1 193 ? -21.913 9.153 -20.307 1.00 79.75 193 GLU A C 1
ATOM 1545 O O . GLU A 1 193 ? -22.877 8.760 -20.963 1.00 79.75 193 GLU A O 1
ATOM 1550 N N . TYR A 1 194 ? -22.065 9.970 -19.261 1.00 79.50 194 TYR A N 1
ATOM 1551 C CA . TYR A 1 194 ? -23.358 10.495 -18.825 1.00 79.50 194 TYR A CA 1
ATOM 1552 C C . TYR A 1 194 ? -24.052 11.289 -19.939 1.00 79.50 194 TYR A C 1
ATOM 1554 O O . TYR A 1 194 ? -25.240 11.093 -20.192 1.00 79.50 194 TYR A O 1
ATOM 1562 N N . LEU A 1 195 ? -23.321 12.153 -20.651 1.00 83.62 195 LEU A N 1
ATOM 1563 C CA . LEU A 1 195 ? -23.856 12.894 -21.794 1.00 83.62 195 LEU A CA 1
ATOM 1564 C C . LEU A 1 195 ? -24.284 11.954 -22.924 1.00 83.62 195 LEU A C 1
ATOM 1566 O O . LEU A 1 195 ? -25.376 12.132 -23.458 1.00 83.62 195 LEU A O 1
ATOM 1570 N N . LYS A 1 196 ? -23.484 10.931 -23.251 1.00 85.75 196 LYS A N 1
ATOM 1571 C CA . LYS A 1 196 ? -23.851 9.904 -24.240 1.00 85.75 196 LYS A CA 1
ATOM 1572 C C . LYS A 1 196 ? -25.133 9.175 -23.834 1.00 85.75 196 LYS A C 1
ATOM 1574 O O . LYS A 1 196 ? -26.056 9.098 -24.642 1.00 85.75 196 LYS A O 1
ATOM 1579 N N . ARG A 1 197 ? -25.238 8.722 -22.578 1.00 85.44 197 ARG A N 1
ATOM 1580 C CA . ARG A 1 197 ? -26.453 8.082 -22.039 1.00 85.44 197 ARG A CA 1
ATOM 1581 C C . ARG A 1 197 ? -27.663 9.012 -22.132 1.00 85.44 197 ARG A C 1
ATOM 1583 O O . ARG A 1 197 ? -28.696 8.611 -22.653 1.00 85.44 197 ARG A O 1
ATOM 1590 N N . LYS A 1 198 ? -27.510 10.277 -21.734 1.00 83.19 198 LYS A N 1
ATOM 1591 C CA . LYS A 1 198 ? -28.574 11.288 -21.795 1.00 83.19 198 LYS A CA 1
ATOM 1592 C C . LYS A 1 198 ? -29.019 11.599 -23.225 1.00 83.19 198 LYS A C 1
ATOM 1594 O O . LYS A 1 198 ? -30.199 11.850 -23.452 1.00 83.19 198 LYS A O 1
ATOM 1599 N N . ILE A 1 199 ? -28.097 11.599 -24.190 1.00 83.62 199 ILE A N 1
ATOM 1600 C CA . ILE A 1 199 ? -28.430 11.747 -25.611 1.00 83.62 199 ILE A CA 1
ATOM 1601 C C . ILE A 1 199 ? -29.248 10.539 -26.065 1.00 83.62 199 ILE A C 1
ATOM 1603 O O . ILE A 1 199 ? -30.345 10.734 -26.577 1.00 83.62 199 ILE A O 1
ATOM 1607 N N . VAL A 1 200 ? -28.785 9.310 -25.819 1.00 79.56 200 VAL A N 1
ATOM 1608 C CA . VAL A 1 200 ? -29.498 8.077 -26.205 1.00 79.56 200 VAL A CA 1
ATOM 1609 C C . VAL A 1 200 ? -30.896 8.010 -25.577 1.00 79.56 200 VAL A C 1
ATOM 1611 O O . VAL A 1 200 ? -31.872 7.729 -26.270 1.00 79.56 200 VAL A O 1
ATOM 1614 N N . GLU A 1 201 ? -31.020 8.349 -24.296 1.00 75.62 201 GLU A N 1
ATOM 1615 C CA . GLU A 1 201 ? -32.295 8.389 -23.575 1.00 75.62 201 GLU A CA 1
ATOM 1616 C C . GLU A 1 201 ? -33.241 9.459 -24.130 1.00 75.62 201 GLU A C 1
ATOM 1618 O O . GLU A 1 201 ? -34.403 9.178 -24.419 1.00 75.62 201 GLU A O 1
ATOM 1623 N N . LYS A 1 202 ? -32.734 10.668 -24.402 1.00 71.12 202 LYS A N 1
ATOM 1624 C CA . LYS A 1 202 ? -33.512 11.720 -25.069 1.00 71.12 202 LYS A CA 1
ATOM 1625 C C . LYS A 1 202 ? -33.956 11.301 -26.472 1.00 71.12 202 LYS A C 1
ATOM 1627 O O . LYS A 1 202 ? -35.061 11.649 -26.871 1.00 71.12 202 LYS A O 1
ATOM 1632 N N . THR A 1 203 ? -33.118 10.559 -27.195 1.00 69.44 203 THR A N 1
ATOM 1633 C CA . THR A 1 203 ? -33.431 10.066 -28.544 1.00 69.44 203 THR A CA 1
ATOM 1634 C C . THR A 1 203 ? -34.555 9.025 -28.490 1.00 69.44 203 THR A C 1
ATOM 1636 O O . THR A 1 203 ? -35.498 9.117 -29.274 1.00 69.44 203 THR A O 1
ATOM 1639 N N . ARG A 1 204 ? -34.530 8.121 -27.494 1.00 63.28 204 ARG A N 1
ATOM 1640 C CA . ARG A 1 204 ? -35.617 7.166 -27.200 1.00 63.28 204 ARG A CA 1
ATOM 1641 C C . ARG A 1 204 ? -36.935 7.846 -26.815 1.00 63.28 204 ARG A C 1
ATOM 1643 O O . ARG A 1 204 ? -37.990 7.426 -27.278 1.00 63.28 204 ARG A O 1
ATOM 1650 N N . ILE A 1 205 ? -36.886 8.904 -26.005 1.00 58.00 205 ILE A N 1
ATOM 1651 C CA . ILE A 1 205 ? -38.080 9.673 -25.608 1.00 58.00 205 ILE A CA 1
ATOM 1652 C C . ILE A 1 205 ? -38.632 10.483 -26.796 1.00 58.00 205 ILE A C 1
ATOM 1654 O O . ILE A 1 205 ? -39.841 10.617 -26.955 1.00 58.00 205 ILE A O 1
ATOM 1658 N N . SER A 1 206 ? -37.767 11.001 -27.676 1.00 53.97 206 SER A N 1
ATOM 1659 C CA . SER A 1 206 ? -38.206 11.731 -28.874 1.00 53.97 206 SER A CA 1
ATOM 1660 C C . SER A 1 206 ? -38.769 10.836 -29.978 1.00 53.97 206 SER A C 1
ATOM 1662 O O . SER A 1 206 ? -39.522 11.326 -30.811 1.00 53.97 206 SER A O 1
ATOM 1664 N N . SER A 1 207 ? -38.435 9.541 -29.992 1.00 51.03 207 SER A N 1
ATOM 1665 C CA . SER A 1 207 ? -39.041 8.586 -30.925 1.00 51.03 207 SER A CA 1
ATOM 1666 C C . SER A 1 207 ? -40.429 8.107 -30.487 1.00 51.03 207 SER A C 1
ATOM 1668 O O . SER A 1 207 ? -41.161 7.590 -31.324 1.00 51.03 207 SER A O 1
ATOM 1670 N N . SER A 1 208 ? -40.810 8.278 -29.211 1.00 48.72 208 SER A N 1
ATOM 1671 C CA . SER A 1 208 ? -42.134 7.884 -28.700 1.00 48.72 208 SER A CA 1
ATOM 1672 C C . SER A 1 208 ? -43.170 9.015 -28.678 1.00 48.72 208 SER A C 1
ATOM 1674 O O . SER A 1 208 ? -44.360 8.732 -28.583 1.00 48.72 208 SER A O 1
ATOM 1676 N N . PHE A 1 209 ? -42.761 10.279 -28.835 1.00 41.47 209 PHE A N 1
ATOM 1677 C CA . PHE A 1 209 ? -43.677 11.420 -28.939 1.00 41.47 209 PHE A CA 1
ATOM 1678 C C . PHE A 1 209 ? -43.721 11.963 -30.371 1.00 41.47 209 PHE A C 1
ATOM 1680 O O . PHE A 1 209 ? -42.919 12.807 -30.776 1.00 41.47 209 PHE A O 1
ATOM 1687 N N . ARG A 1 210 ? -44.697 11.480 -31.149 1.00 48.66 210 ARG A N 1
ATOM 1688 C CA . ARG A 1 210 ? -45.119 12.137 -32.391 1.00 48.66 210 ARG A CA 1
ATOM 1689 C C . ARG A 1 210 ? -45.688 13.524 -32.064 1.00 48.66 210 ARG A C 1
ATOM 1691 O O . ARG A 1 210 ? -46.617 13.645 -31.277 1.00 48.66 210 ARG A O 1
ATOM 1698 N N . THR A 1 211 ? -45.108 14.534 -32.717 1.00 50.34 211 THR A N 1
ATOM 1699 C CA . THR A 1 211 ? -45.662 15.877 -32.979 1.00 50.34 211 THR A CA 1
ATOM 1700 C C . THR A 1 211 ? -46.343 16.581 -31.803 1.00 50.34 211 THR A C 1
ATOM 1702 O O . THR A 1 211 ? -47.557 16.748 -31.797 1.00 50.34 211 THR A O 1
ATOM 1705 N N . GLU A 1 212 ? -45.556 17.111 -30.865 1.00 46.22 212 GLU A N 1
ATOM 1706 C CA . GLU A 1 212 ? -46.017 18.235 -30.043 1.00 46.22 212 GLU A CA 1
ATOM 1707 C C . GLU A 1 212 ? -45.576 19.557 -30.675 1.00 46.22 212 GLU A C 1
ATOM 1709 O O . GLU A 1 212 ? -44.385 19.870 -30.798 1.00 46.22 212 GLU A O 1
ATOM 1714 N N . THR A 1 213 ? -46.568 20.336 -31.095 1.00 53.59 213 THR A N 1
ATOM 1715 C CA . THR A 1 213 ? -46.443 21.718 -31.551 1.00 53.59 213 THR A CA 1
ATOM 1716 C C . THR A 1 213 ? -45.670 22.501 -30.491 1.00 53.59 213 THR A C 1
ATOM 1718 O O . THR A 1 213 ? -46.114 22.623 -29.349 1.00 53.59 213 THR A O 1
ATOM 1721 N N . LYS A 1 214 ? -44.472 22.996 -30.833 1.00 58.03 214 LYS A N 1
ATOM 1722 C CA . LYS A 1 214 ? -43.595 23.712 -29.892 1.00 58.03 214 LYS A CA 1
ATOM 1723 C C . LYS A 1 214 ? -44.321 24.948 -29.356 1.00 58.03 214 LYS A C 1
ATOM 1725 O O . LYS A 1 214 ? -44.349 25.986 -30.009 1.00 58.03 214 LYS A O 1
ATOM 1730 N N . SER A 1 215 ? -44.889 24.828 -28.158 1.00 60.19 215 SER A N 1
ATOM 1731 C CA . SER A 1 215 ? -45.577 25.920 -27.474 1.00 60.19 215 SER A CA 1
ATOM 1732 C C . SER A 1 215 ? -44.622 27.097 -27.267 1.00 60.19 215 SER A C 1
ATOM 1734 O O . SER A 1 215 ? -43.566 26.956 -26.636 1.00 60.19 215 SER A O 1
ATOM 1736 N N . ALA A 1 216 ? -45.012 28.268 -27.780 1.00 60.09 216 ALA A N 1
ATOM 1737 C CA . ALA A 1 216 ? -44.256 29.515 -27.681 1.00 60.09 216 ALA A CA 1
ATOM 1738 C C . ALA A 1 216 ? -43.891 29.862 -26.222 1.00 60.09 216 ALA A C 1
ATOM 1740 O O . ALA A 1 216 ? -42.797 30.370 -25.950 1.00 60.09 216 ALA A O 1
ATOM 1741 N N . ALA A 1 217 ? -44.753 29.491 -25.268 1.00 57.88 217 ALA A N 1
ATOM 1742 C CA . ALA A 1 217 ? -44.521 29.661 -23.837 1.00 57.88 217 ALA A CA 1
ATOM 1743 C C . ALA A 1 217 ? -43.330 28.828 -23.323 1.00 57.88 217 ALA A C 1
ATOM 1745 O O . ALA A 1 217 ? -42.526 29.320 -22.531 1.00 57.88 217 ALA A O 1
ATOM 1746 N N . SER A 1 218 ? -43.140 27.601 -23.826 1.00 65.88 218 SER A N 1
ATOM 1747 C CA . SER A 1 218 ? -42.013 26.732 -23.446 1.00 65.88 218 SER A CA 1
ATOM 1748 C C . SER A 1 218 ? -40.674 27.285 -23.946 1.00 65.88 218 SER A C 1
ATOM 1750 O O . SER A 1 218 ? -39.667 27.282 -23.226 1.00 65.88 218 SER A O 1
ATOM 1752 N N . THR A 1 219 ? -40.654 27.848 -25.158 1.00 70.94 219 THR A N 1
ATOM 1753 C CA . THR A 1 219 ? -39.483 28.565 -25.684 1.00 70.94 219 THR A CA 1
ATOM 1754 C C . THR A 1 219 ? -39.178 29.832 -24.891 1.00 70.94 219 THR A C 1
ATOM 1756 O O . THR A 1 219 ? -38.015 30.062 -24.557 1.00 70.94 219 THR A O 1
ATOM 1759 N N . LEU A 1 220 ? -40.192 30.621 -24.523 1.00 72.44 220 LEU A N 1
ATOM 1760 C CA . LEU A 1 220 ? -40.009 31.834 -23.722 1.00 72.44 220 LEU A CA 1
ATOM 1761 C C . LEU A 1 220 ? -39.509 31.518 -22.308 1.00 72.44 220 LEU A C 1
ATOM 1763 O O . LEU A 1 220 ? -38.572 32.166 -21.843 1.00 72.44 220 LEU A O 1
ATOM 1767 N N . PHE A 1 221 ? -40.031 30.471 -21.666 1.00 74.06 221 PHE A N 1
ATOM 1768 C CA . PHE A 1 221 ? -39.570 30.023 -20.352 1.00 74.06 221 PHE A CA 1
ATOM 1769 C C . PHE A 1 221 ? -38.104 29.570 -20.382 1.00 74.06 221 PHE A C 1
ATOM 1771 O O . PHE A 1 221 ? -37.278 30.031 -19.589 1.00 74.06 221 PHE A O 1
ATOM 1778 N N . ARG A 1 222 ? -37.730 28.735 -21.362 1.00 75.38 222 ARG A N 1
ATOM 1779 C CA . ARG A 1 222 ? -36.335 28.293 -21.543 1.00 75.38 222 ARG A CA 1
ATOM 1780 C C . ARG A 1 222 ? -35.397 29.458 -21.857 1.00 75.38 222 ARG A C 1
ATOM 1782 O O . ARG A 1 222 ? -34.279 29.500 -21.338 1.00 75.38 222 ARG A O 1
ATOM 1789 N N . ASN A 1 223 ? -35.844 30.420 -22.661 1.00 79.31 223 ASN A N 1
ATOM 1790 C CA . ASN A 1 223 ? -35.080 31.632 -22.957 1.00 79.31 223 ASN A CA 1
ATOM 1791 C C . ASN A 1 223 ? -34.943 32.538 -21.723 1.00 79.31 223 ASN A C 1
ATOM 1793 O O . ASN A 1 223 ? -33.879 33.125 -21.519 1.00 79.31 223 ASN A O 1
ATOM 1797 N N . GLY A 1 224 ? -35.962 32.591 -20.862 1.00 84.12 224 GLY A N 1
ATOM 1798 C CA . GLY A 1 224 ? -35.923 33.268 -19.567 1.00 84.12 224 GLY A CA 1
ATOM 1799 C C . GLY A 1 224 ? -34.867 32.677 -18.632 1.00 84.12 224 GLY A C 1
ATOM 1800 O O . GLY A 1 224 ? -34.033 33.416 -18.104 1.00 84.12 224 GLY A O 1
ATOM 1801 N N . ILE A 1 225 ? -34.819 31.345 -18.505 1.00 80.12 225 ILE A N 1
ATOM 1802 C CA . ILE A 1 225 ? -33.795 30.647 -17.707 1.00 80.12 225 ILE A CA 1
ATOM 1803 C C . ILE A 1 225 ? -32.392 30.928 -18.259 1.00 80.12 225 ILE A C 1
ATOM 1805 O O . ILE A 1 225 ? -31.495 31.300 -17.500 1.00 80.12 225 ILE A O 1
ATOM 1809 N N . LYS A 1 226 ? -32.198 30.830 -19.582 1.00 86.12 226 LYS A N 1
ATOM 1810 C CA . LYS A 1 226 ? -30.903 31.132 -20.217 1.00 86.12 226 LYS A CA 1
ATOM 1811 C C . LYS A 1 226 ? -30.466 32.579 -19.980 1.00 86.12 226 LYS A C 1
ATOM 1813 O O . LYS A 1 226 ? -29.314 32.806 -19.617 1.00 86.12 226 LYS A O 1
ATOM 1818 N N . LYS A 1 227 ? -31.372 33.557 -20.122 1.00 84.50 227 LYS A N 1
ATOM 1819 C CA . LYS A 1 227 ? -31.083 34.972 -19.822 1.00 84.50 227 LYS A CA 1
ATOM 1820 C C . LYS A 1 227 ? -30.729 35.180 -18.350 1.00 84.50 227 LYS A C 1
ATOM 1822 O O . LYS A 1 227 ? -29.816 35.950 -18.061 1.00 84.50 227 LYS A O 1
ATOM 1827 N N . ARG A 1 228 ? -31.405 34.492 -17.424 1.00 78.69 228 ARG A N 1
ATOM 1828 C CA . ARG A 1 228 ? -31.098 34.562 -15.988 1.00 78.69 228 ARG A CA 1
ATOM 1829 C C . ARG A 1 228 ? -29.710 34.000 -15.682 1.00 78.69 228 ARG A C 1
ATOM 1831 O O . ARG A 1 228 ? -28.932 34.678 -15.023 1.00 78.69 228 ARG A O 1
ATOM 1838 N N . HIS A 1 229 ? -29.368 32.829 -16.219 1.00 81.94 229 HIS A N 1
ATOM 1839 C CA . HIS A 1 229 ? -28.035 32.240 -16.045 1.00 81.94 229 HIS A CA 1
ATOM 1840 C C . HIS A 1 229 ? -26.933 33.102 -16.671 1.00 81.94 229 HIS A C 1
ATOM 1842 O O . HIS A 1 229 ? -25.892 33.288 -16.053 1.00 81.94 229 HIS A O 1
ATOM 1848 N N . ALA A 1 230 ? -27.167 33.695 -17.846 1.00 79.69 230 ALA A N 1
ATOM 1849 C CA . ALA A 1 230 ? -26.206 34.606 -18.468 1.00 79.69 230 ALA A CA 1
ATOM 1850 C C . ALA A 1 230 ? -25.975 35.877 -17.632 1.00 79.69 230 ALA A C 1
ATOM 1852 O O . ALA A 1 230 ? -24.849 36.362 -17.550 1.00 79.69 230 ALA A O 1
ATOM 1853 N N . ARG A 1 231 ? -27.022 36.415 -16.991 1.00 81.56 231 ARG A N 1
ATOM 1854 C CA . ARG A 1 231 ? -26.896 37.553 -16.066 1.00 81.56 231 ARG A CA 1
ATOM 1855 C C . ARG A 1 231 ? -26.115 37.171 -14.811 1.00 81.56 231 ARG A C 1
ATOM 1857 O O . ARG A 1 231 ? -25.254 37.934 -14.392 1.00 81.56 231 ARG A O 1
ATOM 1864 N N . GLU A 1 232 ? -26.382 36.000 -14.242 1.00 79.19 232 GLU A N 1
ATOM 1865 C CA . GLU A 1 232 ? -25.683 35.536 -13.041 1.00 79.19 232 GLU A CA 1
ATOM 1866 C C . GLU A 1 232 ? -24.207 35.224 -13.328 1.00 79.19 232 GLU A C 1
ATOM 1868 O O . GLU A 1 232 ? -23.338 35.620 -12.558 1.00 79.19 232 GLU A O 1
ATOM 1873 N N . LEU A 1 233 ? -23.898 34.640 -14.491 1.00 73.38 233 LEU A N 1
ATOM 1874 C CA . LEU A 1 233 ? -22.521 34.401 -14.930 1.00 73.38 233 LEU A CA 1
ATOM 1875 C C . LEU A 1 233 ? -21.730 35.711 -15.065 1.00 73.38 233 LEU A C 1
ATOM 1877 O O . LEU A 1 233 ? -20.618 35.800 -14.555 1.00 73.38 233 LEU A O 1
ATOM 1881 N N . ARG A 1 234 ? -22.325 36.756 -15.662 1.00 74.94 234 ARG A N 1
ATOM 1882 C CA . ARG A 1 234 ? -21.690 38.085 -15.736 1.00 74.94 234 ARG A CA 1
ATOM 1883 C C . ARG A 1 234 ? -21.461 38.696 -14.355 1.00 74.94 234 ARG A C 1
ATOM 1885 O O . ARG A 1 234 ? -20.436 39.326 -14.139 1.00 74.94 234 ARG A O 1
ATOM 1892 N N . LYS A 1 235 ? -22.379 38.500 -13.401 1.00 73.38 235 LYS A N 1
ATOM 1893 C CA . LYS A 1 235 ? -22.176 38.959 -12.015 1.00 73.38 235 LYS A CA 1
ATOM 1894 C C . LYS A 1 235 ? -21.016 38.235 -11.333 1.00 73.38 235 LYS A C 1
ATOM 1896 O O . LYS A 1 235 ? -20.292 38.869 -10.577 1.00 73.38 235 LYS A O 1
ATOM 1901 N N . HIS A 1 236 ? -20.842 36.936 -11.579 1.00 64.88 236 HIS A N 1
ATOM 1902 C CA . HIS A 1 236 ? -19.716 36.172 -11.038 1.00 64.88 236 HIS A CA 1
ATOM 1903 C C . HIS A 1 236 ? -18.385 36.574 -11.685 1.00 64.88 236 HIS A C 1
ATOM 1905 O O . HIS A 1 236 ? -17.425 36.812 -10.962 1.00 64.88 236 HIS A O 1
ATOM 1911 N N . GLN A 1 237 ? -18.357 36.772 -13.004 1.00 63.94 237 GLN A N 1
ATOM 1912 C CA . GLN A 1 237 ? -17.176 37.265 -13.725 1.00 63.94 237 GLN A CA 1
ATOM 1913 C C . GLN A 1 237 ? -16.791 38.695 -13.307 1.00 63.94 237 GLN A C 1
ATOM 1915 O O . GLN A 1 237 ? -15.615 39.002 -13.156 1.00 63.94 237 GLN A O 1
ATOM 1920 N N . ASN A 1 238 ? -17.774 39.557 -13.025 1.00 57.75 238 ASN A N 1
ATOM 1921 C CA . ASN A 1 238 ? -17.517 40.901 -12.497 1.00 57.75 238 ASN A CA 1
ATOM 1922 C C . ASN A 1 238 ? -17.053 40.891 -11.028 1.00 57.75 238 ASN A C 1
ATOM 1924 O O . ASN A 1 238 ? -16.403 41.840 -10.601 1.00 57.75 238 ASN A O 1
ATOM 1928 N N . LYS A 1 239 ? -17.368 39.840 -10.256 1.00 54.19 239 LYS A N 1
ATOM 1929 C CA . LYS A 1 239 ? -16.876 39.650 -8.880 1.00 54.19 239 LYS A CA 1
ATOM 1930 C C . LYS A 1 239 ? -15.473 39.034 -8.832 1.00 54.19 239 LYS A C 1
ATOM 1932 O O . LYS A 1 239 ? -14.728 39.353 -7.919 1.00 54.19 239 LYS A O 1
ATOM 1937 N N . GLU A 1 240 ? -15.085 38.214 -9.811 1.00 47.97 240 GLU A N 1
ATOM 1938 C CA . GLU A 1 240 ? -13.715 37.676 -9.921 1.00 47.97 240 GLU A CA 1
ATOM 1939 C C . GLU A 1 240 ? -12.664 38.748 -10.266 1.00 47.97 240 GLU A C 1
ATOM 1941 O O . GLU A 1 240 ? -11.490 38.563 -9.961 1.00 47.97 240 GLU A O 1
ATOM 1946 N N . ASN A 1 241 ? -13.077 39.902 -10.806 1.00 48.31 241 ASN A N 1
ATOM 1947 C CA . ASN A 1 241 ? -12.187 41.035 -11.095 1.00 48.31 241 ASN A CA 1
ATOM 1948 C C . ASN A 1 241 ? -12.049 42.043 -9.932 1.00 48.31 241 ASN A C 1
ATOM 1950 O O . ASN A 1 241 ? -11.378 43.061 -10.089 1.00 48.31 241 ASN A O 1
ATOM 1954 N N . ALA A 1 242 ? -12.657 41.782 -8.768 1.00 43.16 242 ALA A N 1
ATOM 1955 C CA . ALA A 1 242 ? -12.571 42.641 -7.587 1.00 43.16 242 ALA A CA 1
ATOM 1956 C C . ALA A 1 242 ? -12.304 41.822 -6.305 1.00 43.16 242 ALA A C 1
ATOM 1958 O O . ALA A 1 242 ? -13.221 41.504 -5.552 1.00 43.16 242 ALA A O 1
ATOM 1959 N N . LEU A 1 243 ? -11.011 41.581 -6.045 1.00 34.53 243 LEU A N 1
ATOM 1960 C CA . LEU A 1 243 ? -10.390 41.217 -4.752 1.00 34.53 243 LEU A CA 1
ATOM 1961 C C . LEU A 1 243 ? -10.570 39.770 -4.209 1.00 34.53 243 LEU A C 1
ATOM 1963 O O . LEU A 1 243 ? -11.442 39.024 -4.647 1.00 34.53 243 LEU A O 1
ATOM 1967 N N . PRO A 1 244 ? -9.634 39.315 -3.338 1.00 40.62 244 PRO A N 1
ATOM 1968 C CA . PRO A 1 244 ? -8.995 38.007 -3.453 1.00 40.62 244 PRO A CA 1
ATOM 1969 C C . PRO A 1 244 ? -9.670 36.882 -2.660 1.00 40.62 244 PRO A C 1
ATOM 1971 O O . PRO A 1 244 ? -10.385 37.081 -1.681 1.00 40.62 244 PRO A O 1
ATOM 1974 N N . PHE A 1 245 ? -9.359 35.666 -3.110 1.00 34.59 245 PHE A N 1
ATOM 1975 C CA . PHE A 1 245 ? -9.767 34.367 -2.586 1.00 34.59 245 PHE A CA 1
ATOM 1976 C C . PHE A 1 245 ? -9.805 34.264 -1.052 1.00 34.59 245 PHE A C 1
ATOM 1978 O O . PHE A 1 245 ? -8.766 34.191 -0.402 1.00 34.59 245 PHE A O 1
ATOM 1985 N N . HIS A 1 246 ? -11.001 34.028 -0.503 1.00 31.33 246 HIS A N 1
ATOM 1986 C CA . HIS A 1 246 ? -11.156 33.182 0.677 1.00 31.33 246 HIS A CA 1
ATOM 1987 C C . HIS A 1 246 ? -12.420 32.305 0.620 1.00 31.33 246 HIS A C 1
ATOM 1989 O O . HIS A 1 246 ? -13.550 32.773 0.604 1.00 31.33 246 HIS A O 1
ATOM 1995 N N . SER A 1 247 ? -12.156 30.995 0.675 1.00 32.53 247 SER A N 1
ATOM 1996 C CA . SER A 1 247 ? -12.872 29.984 1.465 1.00 32.53 247 SER A CA 1
ATOM 1997 C C . SER A 1 247 ? -14.353 29.700 1.170 1.00 32.53 247 SER A C 1
ATOM 1999 O O . SER A 1 247 ? -15.247 30.307 1.747 1.00 32.53 247 SER A O 1
ATOM 2001 N N . ILE A 1 248 ? -14.615 28.587 0.473 1.00 30.23 248 ILE A N 1
ATOM 2002 C CA . ILE A 1 248 ? -15.849 27.808 0.673 1.00 30.23 248 ILE A CA 1
ATOM 2003 C C . ILE A 1 248 ? -15.471 26.444 1.260 1.00 30.23 248 ILE A C 1
ATOM 2005 O O . ILE A 1 248 ? -14.843 25.608 0.607 1.00 30.23 248 ILE A O 1
ATOM 2009 N N . LYS A 1 249 ? -15.854 26.234 2.525 1.00 36.09 249 LYS A N 1
ATOM 2010 C CA . LYS A 1 249 ? -15.804 24.944 3.220 1.00 36.09 249 LYS A CA 1
ATOM 2011 C C . LYS A 1 249 ? -16.764 23.966 2.525 1.00 36.09 249 LYS A C 1
ATOM 2013 O O . LYS A 1 249 ? -17.962 24.215 2.456 1.00 36.09 249 LYS A O 1
ATOM 2018 N N . ARG A 1 250 ? -16.245 22.823 2.063 1.00 31.59 250 ARG A N 1
ATOM 2019 C CA . ARG A 1 250 ? -17.021 21.589 1.850 1.00 31.59 250 ARG A CA 1
ATOM 2020 C C . ARG A 1 250 ? -16.428 20.484 2.715 1.00 31.59 250 ARG A C 1
ATOM 2022 O O . ARG A 1 250 ? -15.232 20.189 2.646 1.00 31.59 250 ARG A O 1
ATOM 2029 N N . THR A 1 251 ? -17.291 19.875 3.509 1.00 30.95 251 THR A N 1
ATOM 2030 C CA . THR A 1 251 ? -17.071 18.823 4.511 1.00 30.95 251 THR A CA 1
ATOM 2031 C C . THR A 1 251 ? -16.692 17.448 3.932 1.00 30.95 251 THR A C 1
ATOM 2033 O O . THR A 1 251 ? -16.781 16.444 4.620 1.00 30.95 251 THR A O 1
ATOM 2036 N N . SER A 1 252 ? -16.173 17.385 2.700 1.00 31.44 252 SER A N 1
ATOM 2037 C CA . SER A 1 252 ? -15.491 16.205 2.131 1.00 31.44 252 SER A CA 1
ATOM 2038 C C . SER A 1 252 ? -13.965 16.379 2.036 1.00 31.44 252 SER A C 1
ATOM 2040 O O . SER A 1 252 ? -13.241 15.474 1.619 1.00 31.44 252 SER A O 1
ATOM 2042 N N . SER A 1 253 ? -13.456 17.557 2.417 1.00 30.78 253 SER A N 1
ATOM 2043 C CA . SER A 1 253 ? -12.056 17.959 2.233 1.00 30.78 253 SER A CA 1
ATOM 2044 C C . SER A 1 253 ? -11.128 17.616 3.400 1.00 30.78 253 SER A C 1
ATOM 2046 O O . SER A 1 253 ? -9.919 17.551 3.186 1.00 30.78 253 SER A O 1
ATOM 2048 N N . VAL A 1 254 ? -11.660 17.344 4.597 1.00 30.91 254 VAL A N 1
ATOM 2049 C CA . VAL A 1 254 ? -10.852 16.988 5.781 1.00 30.91 254 VAL A CA 1
ATOM 2050 C C . VAL A 1 254 ? -10.154 15.646 5.552 1.00 30.91 254 VAL A C 1
ATOM 2052 O O . VAL A 1 254 ? -8.933 15.561 5.629 1.00 30.91 254 VAL A O 1
ATOM 2055 N N . CYS A 1 255 ? -10.892 14.656 5.041 1.00 34.25 255 CYS A N 1
ATOM 2056 C CA . CYS A 1 255 ? -10.330 13.347 4.721 1.00 34.25 255 CYS A CA 1
ATOM 2057 C C . CYS A 1 255 ? -9.354 13.379 3.525 1.00 34.25 255 CYS A C 1
ATOM 2059 O O . CYS A 1 255 ? -8.470 12.538 3.437 1.00 34.25 255 CYS A O 1
ATOM 2061 N N . ARG A 1 256 ? -9.464 14.348 2.600 1.00 34.81 256 ARG A N 1
ATOM 2062 C CA . ARG A 1 256 ? -8.496 14.525 1.494 1.00 34.81 256 ARG A CA 1
ATOM 2063 C C . ARG A 1 256 ? -7.241 15.288 1.926 1.00 34.81 256 ARG A C 1
ATOM 2065 O O . ARG A 1 256 ? -6.162 14.979 1.429 1.00 34.81 256 ARG A O 1
ATOM 2072 N N . ARG A 1 257 ? -7.366 16.274 2.822 1.00 34.16 257 ARG A N 1
ATOM 2073 C CA . ARG A 1 257 ? -6.238 17.071 3.333 1.00 34.16 257 ARG A CA 1
ATOM 2074 C C . ARG A 1 257 ? -5.354 16.275 4.283 1.00 34.16 257 ARG A C 1
ATOM 2076 O O . ARG A 1 257 ? -4.142 16.351 4.134 1.00 34.16 257 ARG A O 1
ATOM 2083 N N . GLU A 1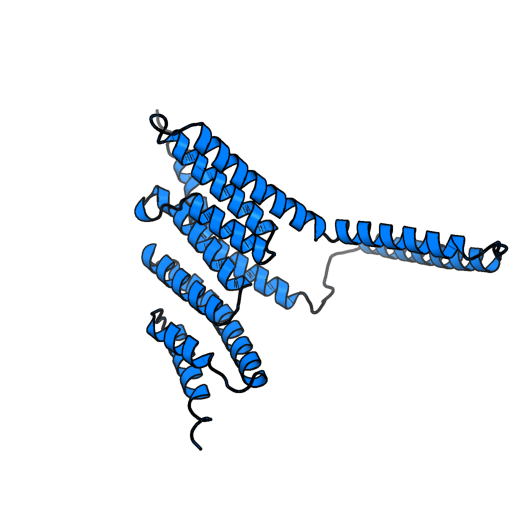 258 ? -5.934 15.484 5.180 1.00 37.09 258 GLU A N 1
ATOM 2084 C CA . GLU A 1 258 ? -5.168 14.605 6.074 1.00 37.09 258 GLU A CA 1
ATOM 2085 C C . GLU A 1 258 ? -4.448 13.501 5.296 1.00 37.09 258 GLU A C 1
ATOM 2087 O O . GLU A 1 258 ? -3.266 13.273 5.533 1.00 37.09 258 GLU A O 1
ATOM 2092 N N . ARG A 1 259 ? -5.095 12.915 4.275 1.00 45.97 259 ARG A N 1
ATOM 2093 C CA . ARG A 1 259 ? -4.426 12.019 3.317 1.00 45.97 259 ARG A CA 1
ATOM 2094 C C . ARG A 1 259 ? -3.260 12.736 2.634 1.00 45.97 259 ARG A C 1
ATOM 2096 O O . ARG A 1 259 ? -2.129 12.283 2.725 1.00 45.97 259 ARG A O 1
ATOM 2103 N N . LEU A 1 260 ? -3.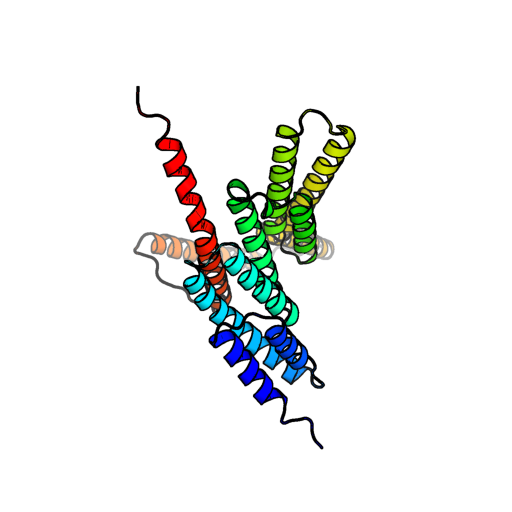490 13.886 1.996 1.00 49.44 260 LEU A N 1
ATOM 2104 C CA . LEU A 1 260 ? -2.428 14.648 1.322 1.00 49.44 260 LEU A CA 1
ATOM 2105 C C . LEU A 1 260 ? -1.271 15.031 2.256 1.00 49.44 260 LEU A C 1
ATOM 2107 O O . LEU A 1 260 ? -0.133 15.051 1.801 1.00 49.44 260 LEU A O 1
ATOM 2111 N N . LEU A 1 261 ? -1.532 15.331 3.529 1.00 50.34 261 LEU A N 1
ATOM 2112 C CA . LEU A 1 261 ? -0.499 15.629 4.524 1.00 50.34 261 LEU A CA 1
ATOM 2113 C C . LEU A 1 261 ? 0.265 14.375 4.944 1.00 50.34 261 LEU A C 1
ATOM 2115 O O . LEU A 1 261 ? 1.491 14.417 4.942 1.00 50.34 261 LEU A O 1
ATOM 2119 N N . PHE A 1 262 ? -0.428 13.263 5.209 1.00 49.31 262 PHE A N 1
ATOM 2120 C CA . PHE A 1 262 ? 0.198 11.974 5.504 1.00 49.31 262 PHE A CA 1
ATOM 2121 C C . PHE A 1 262 ? 1.155 11.570 4.380 1.00 49.31 262 PHE A C 1
ATOM 2123 O O . PHE A 1 262 ? 2.337 11.325 4.603 1.00 49.31 262 PHE A O 1
ATOM 2130 N N . TRP A 1 263 ? 0.669 11.646 3.143 1.00 57.19 263 TRP A N 1
ATOM 2131 C CA . TRP A 1 263 ? 1.428 11.322 1.943 1.00 57.19 263 TRP A CA 1
ATOM 2132 C C . TRP A 1 263 ? 2.564 12.310 1.655 1.00 57.19 263 TRP A C 1
ATOM 2134 O O . TRP A 1 263 ? 3.625 11.897 1.202 1.00 57.19 263 TRP A O 1
ATOM 2144 N N . ARG A 1 264 ? 2.393 13.609 1.935 1.00 59.72 264 ARG A N 1
ATOM 2145 C CA . ARG A 1 264 ? 3.466 14.611 1.792 1.00 59.72 264 ARG A CA 1
ATOM 2146 C C . ARG A 1 264 ? 4.550 14.458 2.853 1.00 59.72 264 ARG A C 1
ATOM 2148 O O . ARG A 1 264 ? 5.715 14.642 2.522 1.00 59.72 264 ARG A O 1
ATOM 2155 N N . LEU A 1 265 ? 4.189 14.127 4.091 1.00 54.50 265 LEU A N 1
ATOM 2156 C CA . LEU A 1 265 ? 5.134 13.908 5.187 1.00 54.50 265 LEU A CA 1
ATOM 2157 C C . LEU A 1 265 ? 5.915 12.609 4.983 1.00 54.50 265 LEU A C 1
ATOM 2159 O O . LEU A 1 265 ? 7.140 12.624 5.068 1.00 54.50 265 LEU A O 1
ATOM 2163 N N . LEU A 1 266 ? 5.228 11.528 4.611 1.00 58.16 266 LEU A N 1
ATOM 2164 C CA . LEU A 1 266 ? 5.854 10.251 4.276 1.00 58.16 266 LEU A CA 1
ATOM 2165 C C . LEU A 1 266 ? 6.808 10.404 3.081 1.00 58.16 266 LEU A C 1
ATOM 2167 O O . LEU A 1 266 ? 7.983 10.045 3.161 1.00 58.16 266 LEU A O 1
ATOM 2171 N N . ARG A 1 267 ? 6.352 11.084 2.022 1.00 58.75 267 ARG A N 1
ATOM 2172 C CA . ARG A 1 267 ? 7.186 11.419 0.866 1.00 58.75 267 ARG A CA 1
ATOM 2173 C C . ARG A 1 267 ? 8.358 12.333 1.237 1.00 58.75 267 ARG A C 1
ATOM 2175 O O . ARG A 1 267 ? 9.445 12.118 0.723 1.00 58.75 267 ARG A O 1
ATOM 2182 N N . ALA A 1 268 ? 8.201 13.325 2.117 1.00 58.00 268 ALA A N 1
ATOM 2183 C CA . ALA A 1 268 ? 9.296 14.208 2.545 1.00 58.00 268 ALA A CA 1
ATOM 2184 C C . ALA A 1 268 ? 10.382 13.474 3.353 1.00 58.00 268 ALA A C 1
ATOM 2186 O O . ALA A 1 268 ? 11.562 13.835 3.282 1.00 58.00 268 ALA A O 1
ATOM 2187 N N . LEU A 1 269 ? 10.001 12.429 4.087 1.00 52.81 269 LEU A N 1
ATOM 2188 C CA . LEU A 1 269 ? 10.925 11.570 4.823 1.00 52.81 269 LEU A CA 1
ATOM 2189 C C . LEU A 1 269 ? 11.738 10.669 3.890 1.00 52.81 269 LEU A C 1
ATOM 2191 O O . LEU A 1 269 ? 12.937 10.495 4.114 1.00 52.81 269 LEU A O 1
ATOM 2195 N N . CYS A 1 270 ? 11.137 10.207 2.792 1.00 50.16 270 CYS A N 1
ATOM 2196 C CA . CYS A 1 270 ? 11.841 9.491 1.726 1.00 50.16 270 CYS A CA 1
ATOM 2197 C C . CYS A 1 270 ? 12.640 10.433 0.793 1.00 50.16 270 CYS A C 1
ATOM 2199 O O . CYS A 1 270 ? 13.745 10.104 0.361 1.00 50.16 270 CYS A O 1
ATOM 2201 N N . GLN A 1 271 ? 12.131 11.638 0.500 1.00 51.22 271 GLN A N 1
ATOM 2202 C CA . GLN A 1 271 ? 12.681 12.563 -0.505 1.00 51.22 271 GLN A CA 1
ATOM 2203 C C . GLN A 1 271 ? 13.868 13.410 -0.041 1.00 51.22 271 GLN A C 1
ATOM 2205 O O . GLN A 1 271 ? 14.576 13.950 -0.895 1.00 51.22 271 GLN A O 1
ATOM 2210 N N . ARG A 1 272 ? 14.192 13.477 1.257 1.00 48.88 272 ARG A N 1
ATOM 2211 C CA . ARG A 1 272 ? 15.441 14.130 1.707 1.00 48.88 272 ARG A CA 1
ATOM 2212 C C . ARG A 1 272 ? 16.729 13.406 1.279 1.00 48.88 272 ARG A C 1
ATOM 2214 O O . ARG A 1 272 ? 17.812 13.876 1.598 1.00 48.88 272 ARG A O 1
ATOM 2221 N N . VAL A 1 273 ? 16.633 12.329 0.497 1.00 43.94 273 VAL A N 1
ATOM 2222 C CA . VAL A 1 273 ? 17.779 11.679 -0.163 1.00 43.94 273 VAL A CA 1
ATOM 2223 C C . VAL A 1 273 ? 17.927 12.098 -1.640 1.00 43.94 273 VAL A C 1
ATOM 2225 O O . VAL A 1 273 ? 18.991 11.918 -2.220 1.00 43.94 273 VAL A O 1
ATOM 2228 N N . SER A 1 274 ? 16.923 12.741 -2.254 1.00 37.66 274 SER A N 1
ATOM 2229 C CA . SER A 1 274 ? 16.992 13.127 -3.675 1.00 37.66 274 SER A CA 1
ATOM 2230 C C . SER A 1 274 ? 17.656 14.487 -3.940 1.00 37.66 274 SER A C 1
ATOM 2232 O O . SER A 1 274 ? 17.987 14.770 -5.090 1.00 37.66 274 SER A O 1
ATOM 2234 N N . LEU A 1 275 ? 17.884 15.317 -2.913 1.00 34.62 275 LEU A N 1
ATOM 2235 C CA . LEU A 1 275 ? 18.620 16.587 -3.052 1.00 34.62 275 LEU A CA 1
ATOM 2236 C C . LEU A 1 275 ? 20.148 16.398 -3.056 1.00 34.62 275 LEU A C 1
ATOM 2238 O O . LEU A 1 275 ? 20.845 17.183 -3.684 1.00 34.62 275 LEU A O 1
ATOM 2242 N N . ALA A 1 276 ? 20.666 15.295 -2.505 1.00 34.94 276 ALA A N 1
ATOM 2243 C CA . ALA A 1 276 ? 22.100 14.985 -2.558 1.00 34.94 276 ALA A CA 1
ATOM 2244 C C . ALA A 1 276 ? 22.595 14.606 -3.971 1.00 34.94 276 ALA A C 1
ATOM 2246 O O . ALA A 1 276 ? 23.794 14.615 -4.238 1.00 34.94 276 ALA A O 1
ATOM 2247 N N . LYS A 1 277 ? 21.679 14.301 -4.905 1.00 39.53 277 LYS A N 1
ATOM 2248 C CA . LYS A 1 277 ? 22.030 13.941 -6.288 1.00 39.53 277 LYS A CA 1
ATOM 2249 C C . LYS A 1 277 ? 22.281 15.155 -7.192 1.00 39.53 277 LYS A C 1
ATOM 2251 O O . LYS A 1 277 ? 22.789 14.974 -8.292 1.00 39.53 277 LYS A O 1
ATOM 2256 N N . ARG A 1 278 ? 21.955 16.377 -6.743 1.00 32.38 278 ARG A N 1
ATOM 2257 C CA . ARG A 1 278 ? 22.313 17.618 -7.455 1.00 32.38 278 ARG A CA 1
ATOM 2258 C C . ARG A 1 278 ? 23.670 18.166 -7.016 1.00 32.38 278 ARG A C 1
ATOM 2260 O O . ARG A 1 278 ? 24.443 18.580 -7.871 1.00 32.38 278 ARG A O 1
ATOM 2267 N N . ASP A 1 279 ? 24.001 18.049 -5.734 1.00 32.12 279 ASP A N 1
ATOM 2268 C CA . ASP A 1 279 ? 25.257 18.600 -5.207 1.00 32.12 279 ASP A CA 1
ATOM 2269 C C . ASP A 1 279 ? 26.469 17.693 -5.485 1.00 32.12 279 ASP A C 1
ATOM 2271 O O . ASP A 1 279 ? 27.584 18.178 -5.653 1.00 32.12 279 ASP A O 1
ATOM 2275 N N . SER A 1 280 ? 26.264 16.378 -5.638 1.00 33.34 280 SER A N 1
ATOM 2276 C CA . SER A 1 280 ? 27.347 15.443 -5.987 1.00 33.34 280 SER A CA 1
ATOM 2277 C C . SER A 1 280 ? 27.709 15.424 -7.480 1.00 33.34 280 SER A C 1
ATOM 2279 O O . SER A 1 280 ? 28.786 14.940 -7.815 1.00 33.34 280 SER A O 1
ATOM 2281 N N . PHE A 1 281 ? 26.838 15.916 -8.371 1.00 29.94 281 PHE A N 1
ATOM 2282 C CA . PHE A 1 281 ? 27.109 15.970 -9.819 1.00 29.94 281 PHE A CA 1
ATOM 2283 C C . PHE A 1 281 ? 27.689 17.321 -10.268 1.00 29.94 281 PHE A C 1
ATOM 2285 O O . PHE A 1 281 ? 28.279 17.398 -11.338 1.00 29.94 281 PHE A O 1
ATOM 2292 N N . MET A 1 282 ? 27.564 18.373 -9.447 1.00 31.66 282 MET A N 1
ATOM 2293 C CA . MET A 1 282 ? 28.160 19.690 -9.721 1.00 31.66 282 MET A CA 1
ATOM 2294 C C . MET A 1 282 ? 29.553 19.888 -9.097 1.00 31.66 282 MET A C 1
ATOM 2296 O O . MET A 1 282 ? 30.262 20.801 -9.503 1.00 31.66 282 MET A O 1
ATOM 2300 N N . ASN A 1 283 ? 29.991 19.022 -8.173 1.00 33.44 283 ASN A N 1
ATOM 2301 C CA . ASN A 1 283 ? 31.291 19.1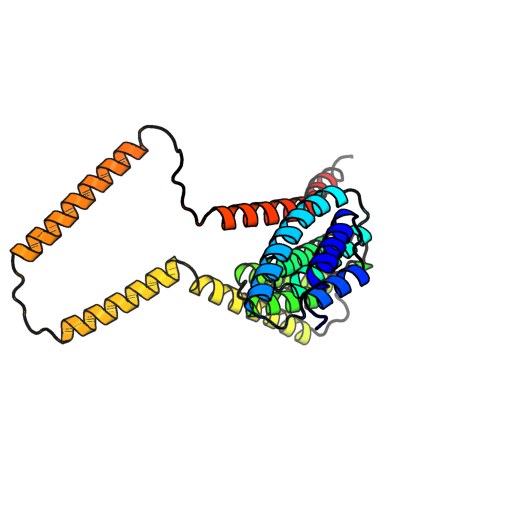51 -7.491 1.00 33.44 283 ASN A CA 1
ATOM 2302 C C . ASN A 1 283 ? 32.420 18.259 -8.044 1.00 33.44 283 ASN A C 1
ATOM 2304 O O . ASN A 1 283 ? 33.510 18.243 -7.483 1.00 33.44 283 ASN A O 1
ATOM 2308 N N . THR A 1 284 ? 32.200 17.546 -9.152 1.00 35.44 284 THR A N 1
ATOM 2309 C CA . THR A 1 284 ? 33.237 16.745 -9.840 1.00 35.44 284 THR A CA 1
ATOM 2310 C C . THR A 1 284 ? 33.610 17.284 -11.222 1.00 35.44 284 THR A C 1
ATOM 2312 O O . THR A 1 284 ? 34.428 16.686 -11.911 1.00 35.44 284 THR A O 1
ATOM 2315 N N . CYS A 1 285 ? 33.073 18.443 -11.615 1.00 34.97 285 CYS A N 1
ATOM 2316 C CA . CYS A 1 285 ? 33.412 19.134 -12.864 1.00 34.97 285 CYS A CA 1
ATOM 2317 C C . CYS A 1 285 ? 33.989 20.536 -12.621 1.00 34.97 285 CYS A C 1
ATOM 2319 O O . CYS A 1 285 ? 33.748 21.431 -13.417 1.00 34.97 285 CYS A O 1
ATOM 2321 N N . ILE A 1 286 ? 34.727 20.761 -11.530 1.00 36.47 286 ILE A N 1
ATOM 2322 C CA . ILE A 1 286 ? 35.593 21.942 -11.396 1.00 36.47 286 ILE A CA 1
ATOM 2323 C C . ILE A 1 286 ? 36.826 21.553 -10.579 1.00 36.47 286 ILE A C 1
ATOM 2325 O O . ILE A 1 286 ? 36.796 21.584 -9.350 1.00 36.47 286 ILE A O 1
ATOM 2329 N N . LYS A 1 287 ? 37.914 21.208 -11.269 1.00 30.02 287 LYS A N 1
ATOM 2330 C CA . LYS A 1 287 ? 39.240 21.819 -11.083 1.00 30.02 287 LYS A CA 1
ATOM 2331 C C . LYS A 1 287 ? 40.200 21.311 -12.178 1.00 30.02 287 LYS A C 1
ATOM 2333 O O . LYS A 1 287 ? 40.056 20.155 -12.568 1.00 30.02 287 LYS A O 1
ATOM 2338 N N . PRO A 1 288 ? 41.062 22.198 -12.709 1.00 38.94 288 PRO A N 1
ATOM 2339 C CA . PRO A 1 288 ? 41.927 21.939 -13.862 1.00 38.94 288 PRO A CA 1
ATOM 2340 C C . PRO A 1 288 ? 43.031 20.920 -13.575 1.00 38.94 288 PRO A C 1
ATOM 2342 O O . PRO A 1 288 ? 43.441 20.814 -12.396 1.00 38.94 288 PRO A O 1
#

InterPro domains:
  IPR044969 Protein DOUBLE-STRAND BREAK FORMATION [PTHR37176] (6-241)

pLDDT: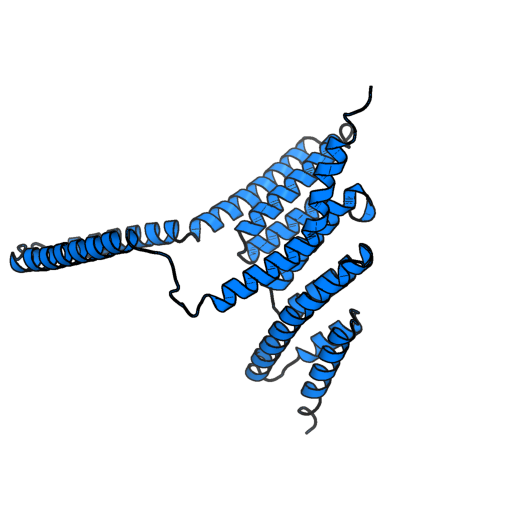 mean 75.49, std 20.62, range [29.94, 97.25]

Secondary structure (DSSP, 8-state):
---SSHHHHHHHHHHHHHHTT--SHHHHHHHHHTT--S-HHHHHHHHHHHHHHHHHHHHHHHHHGGGS-HHHHHHHHHHHHHHHHHHT-HHHHHHHHHHHHHHHHHHTTT-GGG---HHHHHHHHHHHHHTT-HHHHHHHHHHHHHHHHHHHHH-TTS--HHHHHHHHHHHHHHHHHHHHHHHHTSHHHHHHHHHHHHHHHHHHHHHH-------HHHHHHHHHHHHHHHHHHHHHHHHHTSS-------TTSHHHHHHHHHHHHHHHHHHTTSSHHHHHHHSSS---

Sequence (288 aa):
MAGETETPHQISLFRSQITTRRFNDESLQILESLLVFKDVKSQAETRSDLKQFLRFESLSIFQEIKYKTVYQKLSILQFFVRAFALIGDTESCLALKYEALLFRDVKSTSDQSLHVSYLEWLNFAQNLLDQGFYSIATQACEKALACFQKKDVADAKTGDFIENARVIEDIKRLKDRAMKSAASGSIQAQAAEYLKRKIVEKTRISSSFRTETKSAASTLFRNGIKKRHARELRKHQNKENALPFHSIKRTSSVCRRERLLFWRLLRALCQRVSLAKRDSFMNTCIKP